Protein AF-A0A9E1W1E7-F1 (afdb_monomer)

pLDDT: mean 87.55, std 10.75, range [30.42, 97.5]

Foldseek 3Di:
DDDLFAEEEEEEEDPPLCQLVVLLVVCLVQVAAEEEPAQQQLEQVCCPVRVHDDPVSCVRHPYPSGNNHHPVDDDDLVNSQVRVLVVSVVCVVVSHHYYYTYHNVSNVVVLAQQDQPQDDFDPVLLVVLVVCCVPPNLQVLLVVCCVLPVPLSVVDDSNPSVSSSVQSRSCVVPVDGPVVSSVDGGDNSDDPVRYHYHYRDPDCQLVDKDKAAEPCVLPDDPAAEAEDEDDDPLADDHCPPPVNPCNVVQHPDSGYIYIYHHHHGPD

Nearest PDB structures (foldseek):
  2zm5-assembly1_A  TM=9.351E-01  e=2.123E-17  Escherichia coli K-12
  3eph-assembly1_A  TM=8.429E-01  e=5.857E-15  Saccharomyces cerevisiae
  3d3q-assembly2_B  TM=5.828E-01  e=1.079E-14  Staphylococcus epidermidis ATCC 12228
  3d3q-assembly1_A  TM=5.865E-01  e=1.464E-14  Staphylococcus epidermidis ATCC 12228
  2qgn-assembly1_A  TM=5.494E-01  e=2.143E-10  Halalkalibacterium halodurans C-125

Secondary structure (DSSP, 8-state):
-------EEEEE-STTSSHHHHHHHHHHHHT-EEEE--TTTTBGGGTTTTTPPPHHHHHHS-EESSS-B-TTS---HHHHHHHHHHHHHHHHHTT--EEEEES-HHHHHHTTT-S--PPPPPHHHHHHHHHHHHHHHHHHHHHHHHHH-HHHHHTS-TT-HHHHHHHHHHHHHHSS-HHHHHHS----SS-GGGEEEEE----GGGG-EEEEPPPGGG-S----EEEEE--STTTS--TTSGGG-THHHHHSTT--EEEEE---S--

Structure (mmCIF, N/CA/C/O backbone):
data_AF-A0A9E1W1E7-F1
#
_entry.id   AF-A0A9E1W1E7-F1
#
loop_
_atom_site.group_PDB
_atom_site.id
_atom_site.type_symbol
_atom_site.label_atom_id
_atom_site.label_alt_id
_atom_site.label_comp_id
_atom_site.label_asym_id
_atom_site.label_entity_id
_atom_site.label_seq_id
_atom_site.pdbx_PDB_ins_code
_atom_site.Cartn_x
_atom_site.Cartn_y
_atom_site.Cartn_z
_atom_site.occupancy
_atom_site.B_iso_or_equiv
_atom_site.auth_seq_id
_atom_site.auth_comp_id
_atom_site.auth_asym_id
_atom_site.auth_atom_id
_atom_site.pdbx_PDB_model_num
ATOM 1 N N . MET A 1 1 ? -14.084 -14.373 34.258 1.00 31.36 1 MET A N 1
ATOM 2 C CA . MET A 1 1 ? -15.171 -14.123 33.284 1.00 31.36 1 MET A CA 1
ATOM 3 C C . MET A 1 1 ? -14.530 -13.793 31.945 1.00 31.36 1 MET A C 1
ATOM 5 O O . MET A 1 1 ? -13.869 -12.770 31.843 1.00 31.36 1 MET A O 1
ATOM 9 N N . ASN A 1 2 ? -14.644 -14.686 30.962 1.00 30.42 2 ASN A N 1
ATOM 10 C CA . ASN A 1 2 ? -14.003 -14.541 29.652 1.00 30.42 2 ASN A CA 1
ATOM 11 C C . ASN A 1 2 ? -14.780 -13.534 28.789 1.00 30.42 2 ASN A C 1
ATOM 13 O O . ASN A 1 2 ? -15.767 -13.900 28.156 1.00 30.42 2 ASN A O 1
ATOM 17 N N . LYS A 1 3 ? -14.349 -12.267 28.768 1.00 33.28 3 LYS A N 1
ATOM 18 C CA . LYS A 1 3 ? -14.789 -11.292 27.759 1.00 33.28 3 LYS A CA 1
ATOM 19 C C . LYS A 1 3 ? -14.059 -11.593 26.447 1.00 33.28 3 LYS A C 1
ATOM 21 O O . LYS A 1 3 ? -12.890 -11.257 26.298 1.00 33.28 3 LYS A O 1
ATOM 26 N N . VAL A 1 4 ? -14.742 -12.220 25.495 1.00 44.50 4 VAL A N 1
ATOM 27 C CA . VAL A 1 4 ? -14.328 -12.215 24.085 1.00 44.50 4 VAL A CA 1
ATOM 28 C C . VAL A 1 4 ? -15.057 -11.045 23.435 1.00 44.50 4 VAL A C 1
ATOM 30 O O . VAL A 1 4 ? -16.222 -11.212 23.087 1.00 44.50 4 VAL A O 1
ATOM 33 N N . ASN A 1 5 ? -14.451 -9.852 23.343 1.00 45.75 5 ASN A N 1
ATOM 34 C CA . ASN A 1 5 ? -15.185 -8.711 22.776 1.00 45.75 5 ASN A CA 1
ATOM 35 C C . ASN A 1 5 ? -14.400 -7.630 22.007 1.00 45.75 5 ASN A C 1
ATOM 37 O O . ASN A 1 5 ? -14.980 -6.603 21.703 1.00 45.75 5 ASN A O 1
ATOM 41 N N . ASN A 1 6 ? -13.168 -7.887 21.550 1.00 54.97 6 ASN A N 1
ATOM 42 C CA . ASN A 1 6 ? -12.534 -7.037 20.528 1.00 54.97 6 ASN A CA 1
ATOM 43 C C . ASN A 1 6 ? -12.561 -7.756 19.179 1.00 54.97 6 ASN A C 1
ATOM 45 O O . ASN A 1 6 ? -11.824 -8.719 18.968 1.00 54.97 6 ASN A O 1
ATOM 49 N N . ARG A 1 7 ? -13.459 -7.330 18.283 1.00 76.81 7 ARG A N 1
ATOM 50 C CA . ARG A 1 7 ? -13.554 -7.861 16.916 1.00 76.81 7 ARG A CA 1
ATOM 51 C C . ARG A 1 7 ? -12.949 -6.861 15.949 1.00 76.81 7 ARG A C 1
ATOM 53 O O . ARG A 1 7 ? -13.574 -5.851 15.632 1.00 76.81 7 ARG A O 1
ATOM 60 N N . THR A 1 8 ? -11.769 -7.184 15.439 1.00 91.31 8 THR A N 1
ATOM 61 C CA . THR A 1 8 ? -11.209 -6.467 14.294 1.00 91.31 8 THR A CA 1
ATOM 62 C C . THR A 1 8 ? -11.750 -7.086 13.012 1.00 91.31 8 THR A C 1
ATOM 64 O O . THR A 1 8 ? -11.676 -8.300 12.812 1.00 91.31 8 THR A O 1
ATOM 67 N N . ILE A 1 9 ? -12.320 -6.264 12.139 1.00 94.81 9 ILE A N 1
ATOM 68 C CA . ILE A 1 9 ? -12.871 -6.684 10.852 1.00 94.81 9 ILE A CA 1
ATOM 69 C C . ILE A 1 9 ? -11.936 -6.178 9.762 1.00 94.81 9 ILE A C 1
ATOM 71 O O . ILE A 1 9 ? -11.761 -4.976 9.601 1.00 94.81 9 ILE A O 1
ATOM 75 N N . LEU A 1 10 ? -11.335 -7.092 9.010 1.00 95.81 10 LEU A N 1
ATOM 76 C CA . LEU A 1 10 ? -10.453 -6.784 7.890 1.00 95.81 10 LEU A CA 1
ATOM 77 C C . LEU A 1 10 ? -11.236 -6.932 6.587 1.00 95.81 10 LEU A C 1
ATOM 79 O O . LEU A 1 10 ? -11.775 -8.007 6.321 1.00 95.81 10 LEU A O 1
ATOM 83 N N . ILE A 1 11 ? -11.290 -5.876 5.779 1.00 96.19 11 ILE A N 1
ATOM 84 C CA . ILE A 1 11 ? -11.984 -5.854 4.488 1.00 96.19 11 ILE A CA 1
ATOM 85 C C . ILE A 1 11 ? -10.973 -5.522 3.393 1.00 96.19 11 ILE A C 1
ATOM 87 O O . ILE A 1 11 ? -10.559 -4.373 3.227 1.00 96.19 11 ILE A O 1
ATOM 91 N N . ALA A 1 12 ? -10.604 -6.538 2.624 1.00 95.12 12 ALA A N 1
ATOM 92 C CA . ALA A 1 12 ? -9.683 -6.421 1.505 1.00 95.12 12 ALA A CA 1
ATOM 93 C C . ALA A 1 12 ? -10.396 -6.670 0.168 1.00 95.12 12 ALA A C 1
ATOM 95 O O . ALA A 1 12 ? -11.471 -7.269 0.103 1.00 95.12 12 ALA A O 1
ATOM 96 N N . GLY A 1 13 ? -9.801 -6.194 -0.919 1.00 89.00 13 GLY A N 1
ATOM 97 C CA . GLY A 1 13 ? -10.293 -6.423 -2.276 1.00 89.00 13 GLY A CA 1
ATOM 98 C C . GLY A 1 13 ? -9.686 -5.436 -3.273 1.00 89.00 13 GLY A C 1
ATOM 99 O O . GLY A 1 13 ? -9.073 -4.446 -2.861 1.00 89.00 13 GLY A O 1
ATOM 100 N N . PRO A 1 14 ? -9.854 -5.672 -4.584 1.00 82.75 14 PRO A N 1
ATOM 101 C CA . PRO A 1 14 ? -9.318 -4.791 -5.613 1.00 82.75 14 PRO A CA 1
ATOM 102 C C . PRO A 1 14 ? -9.977 -3.404 -5.570 1.00 82.75 14 PRO A C 1
ATOM 104 O O . PRO A 1 14 ? -11.089 -3.226 -5.063 1.00 82.75 14 PRO A O 1
ATOM 107 N N . THR A 1 15 ? -9.302 -2.400 -6.132 1.00 79.19 15 THR A N 1
ATOM 108 C CA . THR A 1 15 ? -9.832 -1.034 -6.248 1.00 79.19 15 THR A CA 1
ATOM 109 C C . THR A 1 15 ? -11.212 -1.029 -6.887 1.00 79.19 15 THR A C 1
ATOM 111 O O . THR A 1 15 ? -11.400 -1.603 -7.955 1.00 79.19 15 THR A O 1
ATOM 114 N N . GLY A 1 16 ? -12.155 -0.369 -6.208 1.00 72.38 16 GLY A N 1
ATOM 115 C CA . GLY A 1 16 ? -13.551 -0.197 -6.599 1.00 72.38 16 GLY A CA 1
ATOM 116 C C . GLY A 1 16 ? -14.492 -1.371 -6.296 1.00 72.38 16 GLY A C 1
ATOM 117 O O . GLY A 1 16 ? -15.667 -1.277 -6.627 1.00 72.38 16 GLY A O 1
ATOM 118 N N . SER A 1 17 ? -14.043 -2.451 -5.643 1.00 82.06 17 SER A N 1
ATOM 119 C CA . SER A 1 17 ? -14.859 -3.642 -5.318 1.00 82.06 17 SER A CA 1
ATOM 120 C C . SER A 1 17 ? -16.063 -3.416 -4.383 1.00 82.06 17 SER A C 1
ATOM 122 O O . SER A 1 17 ? -16.689 -4.382 -3.961 1.00 82.06 17 SER A O 1
ATOM 124 N N . GLY A 1 18 ? -16.377 -2.171 -4.014 1.00 85.19 18 GLY A N 1
ATOM 125 C CA . GLY A 1 18 ? -17.408 -1.837 -3.025 1.00 85.19 18 GLY A CA 1
ATOM 126 C C . GLY A 1 18 ? -16.948 -1.954 -1.566 1.00 85.19 18 GLY A C 1
ATOM 127 O O . GLY A 1 18 ? -17.760 -1.814 -0.653 1.00 85.19 18 GLY A O 1
ATOM 128 N N . LYS A 1 19 ? -15.648 -2.179 -1.329 1.00 92.12 19 LYS A N 1
ATOM 129 C CA . LYS A 1 19 ? -15.063 -2.356 0.012 1.00 92.12 19 LYS A CA 1
ATOM 130 C C . LYS A 1 19 ? -15.358 -1.199 0.978 1.00 92.12 19 LYS A C 1
ATOM 132 O O . LYS A 1 19 ? -15.728 -1.464 2.118 1.00 92.12 19 LYS A O 1
ATOM 137 N N . SER A 1 20 ? -15.284 0.053 0.519 1.00 89.94 20 SER A N 1
ATOM 138 C CA . SER A 1 20 ? -15.578 1.234 1.347 1.00 89.94 20 SER A CA 1
ATOM 139 C C . SER A 1 20 ? -17.044 1.266 1.793 1.00 89.94 20 SER A C 1
ATOM 141 O O . SER A 1 20 ? -17.320 1.378 2.983 1.00 89.94 20 SER A O 1
ATOM 143 N N . ASN A 1 21 ? -17.984 1.035 0.868 1.00 90.19 21 ASN A N 1
ATOM 144 C CA . ASN A 1 21 ? -19.418 0.979 1.179 1.00 90.19 21 ASN A CA 1
ATOM 145 C C . ASN A 1 21 ? -19.753 -0.130 2.185 1.00 90.19 21 ASN A C 1
ATOM 147 O O . ASN A 1 21 ? -20.595 0.055 3.065 1.00 90.19 21 ASN A O 1
ATOM 151 N N . LEU A 1 22 ? -19.103 -1.292 2.070 1.00 92.12 22 LEU A N 1
ATOM 152 C CA . LEU A 1 22 ? -19.265 -2.371 3.041 1.00 92.12 22 LEU A CA 1
ATOM 153 C C . LEU A 1 22 ? -18.706 -1.981 4.418 1.00 92.12 22 LEU A C 1
ATOM 155 O O . LEU A 1 22 ? -19.370 -2.222 5.426 1.00 92.12 22 LEU A O 1
ATOM 159 N N . ALA A 1 23 ? -17.523 -1.362 4.459 1.00 94.62 23 ALA A N 1
ATOM 160 C CA . ALA A 1 23 ? -16.888 -0.920 5.696 1.00 94.62 23 ALA A CA 1
ATOM 161 C C . ALA A 1 23 ? -17.755 0.086 6.462 1.00 94.62 23 ALA A C 1
ATOM 163 O O . ALA A 1 23 ? -17.993 -0.117 7.651 1.00 94.62 23 ALA A O 1
ATOM 164 N N . ILE A 1 24 ? -18.298 1.095 5.773 1.00 93.31 24 ILE A N 1
ATOM 165 C CA . ILE A 1 24 ? -19.192 2.108 6.358 1.00 93.31 24 ILE A CA 1
ATOM 166 C C . ILE A 1 24 ? -20.442 1.450 6.947 1.00 93.31 24 ILE A C 1
ATOM 168 O O . ILE A 1 24 ? -20.746 1.642 8.122 1.00 93.31 24 ILE A O 1
ATOM 172 N N . LYS A 1 25 ? -21.125 0.586 6.183 1.00 93.44 25 LYS A N 1
ATOM 173 C CA . LYS A 1 25 ? -22.327 -0.120 6.666 1.00 93.44 25 LYS A CA 1
ATOM 174 C C . LYS A 1 25 ? -22.051 -0.978 7.903 1.00 93.44 25 LYS A C 1
ATOM 176 O O . LYS A 1 25 ? -22.898 -1.056 8.794 1.00 93.44 25 LYS A O 1
ATOM 181 N N . ILE A 1 26 ? -20.899 -1.647 7.956 1.00 93.12 26 ILE A N 1
ATOM 182 C CA . ILE A 1 26 ? -20.494 -2.457 9.113 1.00 93.12 26 ILE A CA 1
ATOM 183 C C . ILE A 1 26 ? -20.184 -1.557 10.310 1.00 93.12 26 ILE A C 1
ATOM 185 O O . ILE A 1 26 ? -20.717 -1.791 11.394 1.00 93.12 26 ILE A O 1
ATOM 189 N N . ALA A 1 27 ? -19.372 -0.517 10.120 1.00 93.69 27 ALA A N 1
ATOM 190 C CA . ALA A 1 27 ? -18.984 0.399 11.184 1.00 93.69 27 ALA A CA 1
ATOM 191 C C . ALA A 1 27 ? -20.202 1.105 11.799 1.00 93.69 27 ALA A C 1
ATOM 193 O O . ALA A 1 27 ? -20.339 1.110 13.019 1.00 93.69 27 ALA A O 1
ATOM 194 N N . GLN A 1 28 ? -21.151 1.577 10.986 1.00 92.19 28 GLN A N 1
ATOM 195 C CA . GLN A 1 28 ? -22.402 2.177 11.466 1.00 92.19 28 GLN A CA 1
ATOM 196 C C . GLN A 1 28 ? -23.244 1.193 12.290 1.00 92.19 28 GLN A C 1
ATOM 198 O O . GLN A 1 28 ? -23.697 1.526 13.385 1.00 92.19 28 GLN A O 1
ATOM 203 N N . LYS A 1 29 ? -23.422 -0.047 11.809 1.00 92.94 29 LYS A N 1
ATOM 204 C CA . LYS A 1 29 ? -24.187 -1.081 12.533 1.00 92.94 29 LYS A CA 1
ATOM 205 C C . LYS A 1 29 ? -23.537 -1.481 13.854 1.00 92.94 29 LYS A C 1
ATOM 207 O O . LYS A 1 29 ? -24.241 -1.774 14.817 1.00 92.94 29 LYS A O 1
ATOM 212 N N . CYS A 1 30 ? -22.211 -1.515 13.891 1.00 90.25 30 CYS A N 1
ATOM 213 C CA . CYS A 1 30 ? -21.444 -1.921 15.062 1.00 90.25 30 CYS A CA 1
ATOM 214 C C . CYS A 1 30 ? -21.052 -0.754 15.975 1.00 90.25 30 CYS A C 1
ATOM 216 O O . CYS A 1 30 ? -20.416 -1.004 16.995 1.00 90.25 30 CYS A O 1
ATOM 218 N N . LYS A 1 31 ? -21.401 0.495 15.623 1.00 89.06 31 LYS A N 1
ATOM 219 C CA . LYS A 1 31 ? -20.888 1.717 16.272 1.00 89.06 31 LYS A CA 1
ATOM 220 C C . LYS A 1 31 ? -19.355 1.709 16.388 1.00 89.06 31 LYS A C 1
ATOM 222 O O . LYS A 1 31 ? -18.792 2.088 17.411 1.00 89.06 31 LYS A O 1
ATOM 227 N N . GLY A 1 32 ? -18.705 1.192 15.350 1.00 92.62 32 GLY A N 1
ATOM 228 C CA . GLY A 1 32 ? -17.262 1.046 15.256 1.00 92.62 32 GLY A CA 1
ATOM 229 C C . GLY A 1 32 ? -16.594 2.210 14.535 1.00 92.62 32 GLY A C 1
ATOM 230 O O . GLY A 1 32 ? -17.232 3.196 14.166 1.00 92.62 32 GLY A O 1
ATOM 231 N N . ILE A 1 33 ? -15.297 2.053 14.301 1.00 95.44 33 ILE A N 1
ATOM 232 C CA . ILE A 1 33 ? -14.460 3.015 13.579 1.00 95.44 33 ILE A CA 1
ATOM 233 C C . ILE A 1 33 ? -13.797 2.355 12.372 1.00 95.44 33 ILE A C 1
ATOM 235 O O . ILE A 1 33 ? -13.681 1.128 12.310 1.00 95.44 33 ILE A O 1
ATOM 239 N N . ILE A 1 34 ? -13.349 3.173 11.421 1.00 97.31 34 ILE A N 1
ATOM 240 C CA . ILE A 1 34 ? -12.699 2.724 10.191 1.00 97.31 34 ILE A CA 1
ATOM 241 C C . ILE A 1 34 ? -11.234 3.163 10.172 1.00 97.31 34 ILE A C 1
ATOM 243 O O . ILE A 1 34 ? -10.930 4.336 10.366 1.00 97.31 34 ILE A O 1
ATOM 247 N N . ILE A 1 35 ? -10.325 2.236 9.875 1.00 97.50 35 ILE A N 1
ATOM 248 C CA . ILE A 1 35 ? -8.907 2.495 9.608 1.00 97.50 35 ILE A CA 1
ATOM 249 C C . ILE A 1 35 ? -8.635 2.227 8.125 1.00 97.50 35 ILE A C 1
ATOM 251 O O . ILE A 1 35 ? -8.902 1.132 7.620 1.00 97.50 35 ILE A O 1
ATOM 255 N N . ASN A 1 36 ? -8.084 3.218 7.428 1.00 97.19 36 ASN A N 1
ATOM 256 C CA . ASN A 1 36 ? -7.617 3.072 6.053 1.00 97.19 36 ASN A CA 1
ATOM 257 C C . ASN A 1 36 ? -6.424 2.104 5.959 1.00 97.19 36 ASN A C 1
ATOM 259 O O . ASN A 1 36 ? -5.438 2.267 6.678 1.00 97.19 36 ASN A O 1
ATOM 263 N N . ALA A 1 37 ? -6.468 1.170 5.010 1.00 96.75 37 ALA A N 1
ATOM 264 C CA . ALA A 1 37 ? -5.364 0.297 4.611 1.00 96.75 37 ALA A CA 1
ATOM 265 C C . ALA A 1 37 ? -5.034 0.400 3.101 1.00 96.75 37 ALA A C 1
ATOM 267 O O . ALA A 1 37 ? -4.687 -0.588 2.447 1.00 96.75 37 ALA A O 1
ATOM 268 N N . ASP A 1 38 ? -5.172 1.590 2.519 1.00 95.00 38 ASP A N 1
ATOM 269 C CA . ASP A 1 38 ? -4.771 1.937 1.154 1.00 95.00 38 ASP A CA 1
ATOM 270 C C . ASP A 1 38 ? -3.609 2.946 1.181 1.00 95.00 38 ASP A C 1
ATOM 272 O O . ASP A 1 38 ? -3.683 3.991 1.833 1.00 95.00 38 ASP A O 1
ATOM 276 N N . SER A 1 39 ? -2.514 2.620 0.487 1.00 93.81 39 SER A N 1
ATOM 277 C CA . SER A 1 39 ? -1.242 3.352 0.554 1.00 93.81 39 SER A CA 1
ATOM 278 C C . SER A 1 39 ? -1.254 4.681 -0.197 1.00 93.81 39 SER A C 1
ATOM 280 O O . SER A 1 39 ? -0.332 5.474 -0.028 1.00 93.81 39 SER A O 1
ATOM 282 N N . MET A 1 40 ? -2.278 4.945 -1.012 1.00 93.25 40 MET A N 1
ATOM 283 C CA . MET A 1 40 ? -2.452 6.226 -1.698 1.00 93.25 40 MET A CA 1
ATOM 284 C C . MET A 1 40 ? -3.444 7.121 -0.945 1.00 93.25 40 MET A C 1
ATOM 286 O O . MET A 1 40 ? -3.257 8.338 -0.861 1.00 93.25 40 MET A O 1
ATOM 290 N N . GLN A 1 41 ? -4.459 6.527 -0.309 1.00 94.06 41 GLN A N 1
ATOM 291 C CA . GLN A 1 41 ? -5.464 7.258 0.472 1.00 94.06 41 GLN A CA 1
ATOM 292 C C . GLN A 1 41 ? -4.917 7.896 1.764 1.00 94.06 41 GLN A C 1
ATOM 294 O O . GLN A 1 41 ? -5.612 8.705 2.370 1.00 94.06 41 GLN A O 1
ATOM 299 N N . ILE A 1 42 ? -3.664 7.663 2.149 1.00 95.50 42 ILE A N 1
ATOM 300 C CA . ILE A 1 42 ? -3.002 8.349 3.278 1.00 95.50 42 ILE A CA 1
ATOM 301 C C . ILE A 1 42 ? -2.585 9.806 2.977 1.00 95.50 42 ILE A C 1
ATOM 303 O O . ILE A 1 42 ? -2.382 10.591 3.898 1.00 95.50 42 ILE A O 1
ATOM 307 N N . TYR A 1 43 ? -2.434 10.198 1.704 1.00 95.75 43 TYR A N 1
ATOM 308 C CA . TYR A 1 43 ? -1.766 11.454 1.318 1.00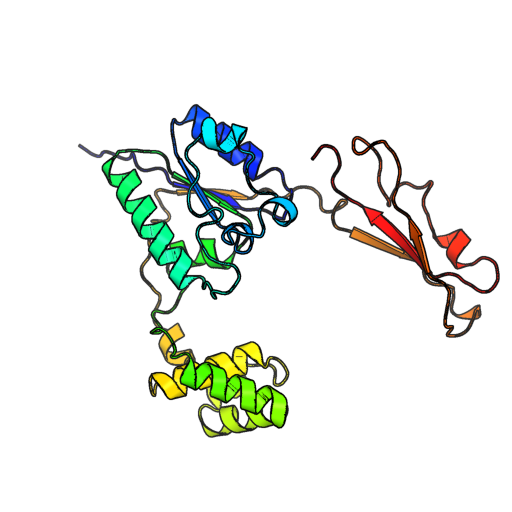 95.75 43 TYR A CA 1
ATOM 309 C C . TYR A 1 43 ? -2.671 12.687 1.210 1.00 95.75 43 TYR A C 1
ATOM 311 O O . TYR A 1 43 ? -3.443 12.793 0.259 1.00 95.75 43 TYR A O 1
ATOM 319 N N . LYS A 1 44 ? -2.546 13.671 2.103 1.00 93.56 44 LYS A N 1
ATOM 320 C CA . LYS A 1 44 ? -3.365 14.902 2.199 1.00 93.56 44 LYS A CA 1
ATOM 321 C C . LYS A 1 44 ? -3.898 15.424 0.862 1.00 93.56 44 LYS A C 1
ATOM 323 O O . LYS A 1 44 ? -5.108 15.493 0.681 1.00 93.56 44 LYS A O 1
ATOM 328 N N . GLN A 1 45 ? -3.010 15.687 -0.091 1.00 93.19 45 GLN A N 1
ATOM 329 C CA . GLN A 1 45 ? -3.310 16.345 -1.364 1.00 93.19 45 GLN A CA 1
ATOM 330 C C . GLN A 1 45 ? -4.054 15.471 -2.399 1.00 93.19 45 GLN A C 1
ATOM 332 O O . GLN A 1 45 ? -4.512 15.995 -3.409 1.00 93.19 45 GLN A O 1
ATOM 337 N N . LEU A 1 46 ? -4.189 14.157 -2.184 1.00 88.56 46 LEU A N 1
ATOM 338 C CA . LEU A 1 46 ? -4.691 13.204 -3.189 1.00 88.56 46 LEU A CA 1
ATOM 339 C C . LEU A 1 46 ? -6.141 12.734 -2.953 1.00 88.56 46 LEU A C 1
ATOM 341 O O . LEU A 1 46 ? -6.485 11.612 -3.315 1.00 88.56 46 LEU A O 1
ATOM 345 N N . SER A 1 47 ? -7.004 13.547 -2.339 1.00 85.75 47 SER A N 1
ATOM 346 C CA . SER A 1 47 ? -8.357 13.120 -1.927 1.00 85.75 47 SER A CA 1
ATOM 347 C C . SER A 1 47 ? -9.244 12.617 -3.077 1.00 85.75 47 SER A C 1
ATOM 349 O O . SER A 1 47 ? -9.857 11.561 -2.946 1.00 85.75 47 SER A O 1
ATOM 351 N N . ILE A 1 48 ? -9.267 13.326 -4.211 1.00 80.12 48 ILE A N 1
ATOM 352 C CA . ILE A 1 48 ? -10.149 13.018 -5.352 1.00 80.12 48 ILE A CA 1
ATOM 353 C C . ILE A 1 48 ? -9.686 11.751 -6.083 1.00 80.12 48 ILE A C 1
ATOM 355 O O . ILE A 1 48 ? -10.426 10.779 -6.198 1.00 80.12 48 ILE A O 1
ATOM 359 N N . VAL A 1 49 ? -8.432 11.730 -6.544 1.00 82.00 49 VAL A N 1
ATOM 360 C CA . VAL A 1 49 ? -7.896 10.648 -7.394 1.00 82.00 49 VAL A CA 1
ATOM 361 C C . VAL A 1 49 ? -7.736 9.312 -6.667 1.00 82.00 49 VAL A C 1
ATOM 363 O O . VAL A 1 49 ? -7.566 8.281 -7.310 1.00 82.00 49 VAL A O 1
ATOM 366 N N . THR A 1 50 ? -7.791 9.315 -5.333 1.00 82.56 50 THR A N 1
ATOM 367 C CA . THR A 1 50 ? -7.701 8.095 -4.518 1.00 82.56 50 THR A CA 1
ATOM 368 C C . THR A 1 50 ? -9.057 7.603 -4.026 1.00 82.56 50 THR A C 1
ATOM 370 O O . THR A 1 50 ? -9.096 6.622 -3.288 1.00 82.56 50 THR A O 1
ATOM 373 N N . ALA A 1 51 ? -10.161 8.239 -4.442 1.00 83.06 51 ALA A N 1
ATOM 374 C CA . ALA A 1 51 ? -11.519 7.888 -4.024 1.00 83.06 51 ALA A CA 1
ATOM 375 C C . ALA A 1 51 ? -11.644 7.775 -2.492 1.00 83.06 51 ALA A C 1
ATOM 377 O O . ALA A 1 51 ? -12.077 6.746 -1.961 1.00 83.06 51 ALA A O 1
ATOM 378 N N . ARG A 1 52 ? -11.181 8.811 -1.773 1.00 88.62 52 ARG A N 1
ATOM 379 C CA . ARG A 1 52 ? -11.380 8.900 -0.320 1.00 88.62 52 ARG A CA 1
ATOM 380 C C . ARG A 1 52 ? -12.870 8.949 0.035 1.00 88.62 52 ARG A C 1
ATOM 382 O O . ARG A 1 52 ? -13.657 9.400 -0.797 1.00 88.62 52 ARG A O 1
ATOM 389 N N . PRO A 1 53 ? -13.236 8.536 1.263 1.00 85.50 53 PRO A N 1
ATOM 390 C CA . PRO A 1 53 ? -14.560 8.797 1.814 1.00 85.50 53 PRO A CA 1
ATOM 391 C C . PRO A 1 53 ? -14.958 10.264 1.631 1.00 85.50 53 PRO A C 1
ATOM 393 O O . PRO A 1 53 ? -14.116 11.165 1.705 1.00 85.50 53 PRO A O 1
ATOM 396 N N . SER A 1 54 ? -16.237 10.496 1.353 1.00 85.69 54 SER A N 1
ATOM 397 C CA . SER A 1 54 ? -16.780 11.848 1.264 1.00 85.69 54 SER A CA 1
ATOM 398 C C . SER A 1 54 ? -16.859 12.496 2.653 1.00 85.69 54 SER A C 1
ATOM 400 O O . SER A 1 54 ? -16.800 11.818 3.677 1.00 85.69 54 SER A O 1
ATOM 402 N N . ILE A 1 55 ? -17.056 13.816 2.702 1.00 85.00 55 ILE A N 1
ATOM 403 C CA . ILE A 1 55 ? -17.286 14.535 3.969 1.00 85.00 55 ILE A CA 1
ATOM 404 C C . ILE A 1 55 ? -18.508 13.964 4.709 1.00 85.00 55 ILE A C 1
ATOM 406 O O . ILE A 1 55 ? -18.516 13.898 5.935 1.00 85.00 55 ILE A O 1
ATOM 410 N N . GLU A 1 56 ? -19.531 13.524 3.972 1.00 85.56 56 GLU A N 1
ATOM 411 C CA . GLU A 1 56 ? -20.719 12.889 4.543 1.00 85.56 56 GLU A CA 1
ATOM 412 C C . GLU A 1 56 ? -20.390 11.526 5.172 1.00 85.56 56 GLU A C 1
ATOM 414 O O . GLU A 1 56 ? -20.848 11.226 6.276 1.00 85.56 56 GLU A O 1
ATOM 419 N N . ASP A 1 57 ? -19.544 10.721 4.526 1.00 86.06 57 ASP A N 1
ATOM 420 C CA . ASP A 1 57 ? -19.085 9.444 5.084 1.00 86.06 57 ASP A CA 1
ATOM 421 C C . ASP A 1 57 ? -18.259 9.650 6.365 1.00 86.06 57 ASP A C 1
ATOM 423 O O . ASP A 1 57 ? -18.457 8.937 7.354 1.00 86.06 57 ASP A O 1
ATOM 427 N N . GLU A 1 58 ? -17.360 10.641 6.369 1.00 86.00 58 GLU A N 1
ATOM 428 C CA . GLU A 1 58 ? -16.528 10.987 7.531 1.00 86.00 58 GLU A CA 1
ATOM 429 C C . GLU A 1 58 ? -17.350 11.565 8.692 1.00 86.00 58 GLU A C 1
ATOM 431 O O . GLU A 1 58 ? -17.055 11.285 9.854 1.00 86.00 58 GLU A O 1
ATOM 436 N N . ALA A 1 59 ? -18.410 12.325 8.401 1.00 84.25 59 ALA A N 1
ATOM 437 C CA . ALA A 1 59 ? -19.308 12.865 9.420 1.00 84.25 59 ALA A CA 1
ATOM 438 C C . ALA A 1 59 ? -20.129 11.768 10.117 1.00 84.25 59 ALA A C 1
ATOM 440 O O . ALA A 1 59 ? -20.410 11.860 11.313 1.00 84.25 59 ALA A O 1
ATOM 441 N N . ASN A 1 60 ? -20.506 10.720 9.380 1.00 85.75 60 ASN A N 1
ATOM 442 C CA . ASN A 1 60 ? -21.360 9.646 9.885 1.00 85.75 60 ASN A CA 1
ATOM 443 C C . ASN A 1 60 ? -20.586 8.504 10.556 1.00 85.75 60 ASN A C 1
ATOM 445 O O . ASN A 1 60 ? -21.177 7.671 11.249 1.00 85.75 60 ASN A O 1
ATOM 449 N N . THR A 1 61 ? -19.282 8.379 10.315 1.00 89.50 61 THR A N 1
ATOM 450 C CA . THR A 1 61 ? -18.461 7.293 10.864 1.00 89.50 61 THR A CA 1
ATOM 451 C C . THR A 1 61 ? -17.024 7.770 11.058 1.00 89.50 61 THR A C 1
ATOM 453 O O . THR A 1 61 ? -16.441 8.292 10.112 1.00 89.50 61 THR A O 1
ATOM 456 N N . PRO A 1 62 ? -16.401 7.564 12.233 1.00 94.31 62 PRO A N 1
ATOM 457 C CA . PRO A 1 62 ? -15.010 7.956 12.435 1.00 94.31 62 PRO A CA 1
ATOM 458 C C . PRO A 1 62 ? -14.064 7.195 11.497 1.00 94.31 62 PRO A C 1
ATOM 460 O O . PRO A 1 62 ? -13.973 5.965 11.558 1.00 94.31 62 PRO A O 1
ATOM 463 N N . HIS A 1 63 ? -13.346 7.935 10.653 1.00 96.00 63 HIS A N 1
ATOM 464 C CA . HIS A 1 63 ? -12.353 7.418 9.714 1.00 96.00 63 HIS A CA 1
ATOM 465 C C . HIS A 1 63 ? -10.948 7.880 10.121 1.00 96.00 63 HIS A C 1
ATOM 467 O O . HIS A 1 63 ? -10.712 9.057 10.381 1.00 96.00 63 HIS A O 1
ATOM 473 N N . PHE A 1 64 ? -9.997 6.950 10.144 1.00 96.81 64 PHE A N 1
ATOM 474 C CA . PHE A 1 64 ? -8.606 7.197 10.509 1.00 96.81 64 PHE A CA 1
ATOM 475 C C . PHE A 1 64 ? -7.648 6.811 9.381 1.00 96.81 64 PHE A C 1
ATOM 477 O O . PHE A 1 64 ? -7.930 5.926 8.572 1.00 96.81 64 PHE A O 1
ATOM 484 N N . LEU A 1 65 ? -6.474 7.450 9.375 1.00 96.50 65 LEU A N 1
ATOM 485 C CA . LEU A 1 65 ? -5.392 7.247 8.396 1.00 96.50 65 LEU A CA 1
ATOM 486 C C . LEU A 1 65 ? -5.773 7.594 6.944 1.00 96.50 65 LEU A C 1
ATOM 488 O O . LEU A 1 65 ? -5.174 7.094 5.990 1.00 96.50 65 LEU A O 1
ATOM 492 N N . TYR A 1 66 ? -6.749 8.484 6.776 1.00 95.56 66 TYR A N 1
ATOM 493 C CA . TYR A 1 66 ? -7.022 9.162 5.514 1.00 95.56 66 TYR A CA 1
ATOM 494 C C . TYR A 1 66 ? -6.367 10.537 5.533 1.00 95.56 66 TYR A C 1
ATOM 496 O O . TYR A 1 66 ? -6.521 11.284 6.496 1.00 95.56 66 TYR A O 1
ATOM 504 N N . GLY A 1 67 ? -5.622 10.874 4.479 1.00 94.69 67 GLY A N 1
ATOM 505 C CA . GLY A 1 67 ? -5.057 12.217 4.323 1.00 94.69 67 GLY A CA 1
ATOM 506 C C . GLY A 1 67 ? -4.218 12.696 5.514 1.00 94.69 67 GLY A C 1
ATOM 507 O O . GLY A 1 67 ? -4.187 13.887 5.800 1.00 94.69 67 GLY A O 1
ATOM 508 N N . ASN A 1 68 ? -3.557 11.801 6.244 1.00 94.12 68 ASN A N 1
ATOM 509 C CA . ASN A 1 68 ? -2.759 12.137 7.421 1.00 94.12 68 ASN A CA 1
ATOM 510 C C . ASN A 1 68 ? -1.292 12.454 7.077 1.00 94.12 68 ASN A C 1
ATOM 512 O O . ASN A 1 68 ? -0.594 13.080 7.877 1.00 94.12 68 ASN A O 1
ATOM 516 N N . VAL A 1 69 ? -0.829 12.097 5.877 1.00 95.56 69 VAL A N 1
ATOM 517 C CA . VAL A 1 69 ? 0.568 12.242 5.436 1.00 95.56 69 VAL A CA 1
ATOM 518 C C . VAL A 1 69 ? 0.682 13.305 4.345 1.00 95.56 69 VAL A C 1
ATOM 520 O O . VAL A 1 69 ? -0.166 13.383 3.464 1.00 95.56 69 VAL A O 1
ATOM 523 N N . ASP A 1 70 ? 1.718 14.144 4.378 1.00 95.25 70 ASP A N 1
ATOM 524 C CA . ASP A 1 70 ? 1.990 15.066 3.265 1.00 95.25 70 ASP A CA 1
ATOM 525 C C . ASP A 1 70 ? 2.520 14.303 2.041 1.00 95.25 70 ASP A C 1
ATOM 527 O O . ASP A 1 70 ? 3.340 13.400 2.197 1.00 95.25 70 ASP A O 1
ATOM 531 N N . ALA A 1 71 ? 2.087 14.661 0.830 1.00 91.06 71 ALA A N 1
ATOM 532 C CA . ALA A 1 71 ? 2.535 14.028 -0.412 1.00 91.06 71 ALA A CA 1
ATOM 533 C C . ALA A 1 71 ? 4.059 14.087 -0.633 1.00 91.06 71 ALA A C 1
ATOM 535 O O . ALA A 1 71 ? 4.600 13.247 -1.350 1.00 91.06 71 ALA A O 1
ATOM 536 N N . ASN A 1 72 ? 4.773 15.036 -0.014 1.00 90.31 72 ASN A N 1
ATOM 537 C CA . ASN A 1 72 ? 6.236 15.099 -0.080 1.00 90.31 72 ASN A CA 1
ATOM 538 C C . ASN A 1 72 ? 6.948 14.121 0.875 1.00 90.31 72 ASN A C 1
ATOM 540 O O . ASN A 1 72 ? 8.167 13.949 0.774 1.00 90.31 72 ASN A O 1
ATOM 544 N N . LYS A 1 73 ? 6.216 13.468 1.787 1.00 90.56 73 LYS A N 1
ATOM 545 C CA . LYS A 1 73 ? 6.768 12.500 2.736 1.00 90.56 73 LYS A CA 1
ATOM 546 C C . LYS A 1 73 ? 6.596 11.081 2.219 1.00 90.56 73 LYS A C 1
ATOM 548 O O . LYS A 1 73 ? 5.543 10.672 1.738 1.00 90.56 73 LYS A O 1
ATOM 553 N N . ARG A 1 74 ? 7.642 10.277 2.370 1.00 87.12 74 ARG A N 1
ATOM 554 C CA . ARG A 1 74 ? 7.518 8.827 2.199 1.00 87.12 74 ARG A CA 1
ATOM 555 C C . ARG A 1 74 ? 6.733 8.246 3.369 1.00 87.12 74 ARG A C 1
ATOM 557 O O . ARG A 1 74 ? 6.816 8.759 4.481 1.00 87.12 74 ARG A O 1
ATOM 564 N N . TYR A 1 75 ? 6.003 7.173 3.097 1.00 91.69 75 TYR A N 1
ATOM 565 C CA . TYR A 1 75 ? 5.270 6.437 4.114 1.00 91.69 75 TYR A CA 1
ATOM 566 C C . TYR A 1 75 ? 5.340 4.946 3.804 1.00 91.69 75 TYR A C 1
ATOM 568 O O . TYR A 1 75 ? 4.979 4.500 2.712 1.00 91.69 75 TYR A O 1
ATOM 576 N N . SER A 1 76 ? 5.893 4.183 4.735 1.00 91.31 76 SER A N 1
ATOM 577 C CA . SER A 1 76 ? 6.134 2.751 4.599 1.00 91.31 76 SER A CA 1
ATOM 578 C C . SER A 1 76 ? 5.024 1.925 5.251 1.00 91.31 76 SER A C 1
ATOM 580 O O . SER A 1 76 ? 4.157 2.438 5.954 1.00 91.31 76 SER A O 1
ATOM 582 N N . ALA A 1 77 ? 5.059 0.608 5.033 1.00 92.00 77 ALA A N 1
ATOM 583 C CA . ALA A 1 77 ? 4.199 -0.317 5.769 1.00 92.00 77 ALA A CA 1
ATOM 584 C C . ALA A 1 77 ? 4.511 -0.354 7.272 1.00 92.00 77 ALA A C 1
ATOM 586 O O . ALA A 1 77 ? 3.607 -0.635 8.051 1.00 92.00 77 ALA A O 1
ATOM 587 N N . GLY A 1 78 ? 5.751 -0.041 7.671 1.00 90.94 78 GLY A N 1
ATOM 588 C CA . GLY A 1 78 ? 6.119 0.122 9.078 1.00 90.94 78 GLY A CA 1
ATOM 589 C C . GLY A 1 78 ? 5.479 1.370 9.683 1.00 90.94 78 GLY A C 1
ATOM 590 O O . GLY A 1 78 ? 4.819 1.270 10.708 1.00 90.94 78 GLY A O 1
ATOM 591 N N . ASP A 1 79 ? 5.574 2.516 8.999 1.00 92.50 79 ASP A N 1
ATOM 592 C CA . ASP A 1 79 ? 4.967 3.776 9.468 1.00 92.50 79 ASP A CA 1
ATOM 593 C C . ASP A 1 79 ? 3.442 3.652 9.617 1.00 92.50 79 ASP A C 1
ATOM 595 O O . ASP A 1 79 ? 2.853 4.113 10.601 1.00 92.50 79 ASP A O 1
ATOM 599 N N . TRP A 1 80 ? 2.805 2.990 8.644 1.00 96.25 80 TRP A N 1
ATOM 600 C CA . TRP A 1 80 ? 1.383 2.675 8.705 1.00 96.25 80 TRP A CA 1
ATOM 601 C C . TRP A 1 80 ? 1.059 1.736 9.868 1.00 96.25 80 TRP A C 1
ATOM 603 O O . TRP A 1 80 ? 0.098 1.990 10.588 1.00 96.25 80 TRP A O 1
ATOM 613 N N . LEU A 1 81 ? 1.857 0.680 10.073 1.00 94.31 81 LEU A N 1
ATOM 614 C CA . LEU A 1 81 ? 1.635 -0.295 11.141 1.00 94.31 81 LEU A CA 1
ATOM 615 C C . LEU A 1 81 ? 1.694 0.368 12.519 1.00 94.31 81 LEU A C 1
ATOM 617 O O . LEU A 1 81 ? 0.807 0.121 13.326 1.00 94.31 81 LEU A O 1
ATOM 621 N N . GLU A 1 82 ? 2.683 1.225 12.776 1.00 92.75 82 GLU A N 1
ATOM 622 C CA . GLU A 1 82 ? 2.780 1.977 14.036 1.00 92.75 82 GLU A CA 1
ATOM 623 C C . GLU A 1 82 ? 1.561 2.885 14.240 1.00 92.75 82 GLU A C 1
ATOM 625 O O . GLU A 1 82 ? 0.908 2.835 15.280 1.00 92.75 82 GLU A O 1
ATOM 630 N N . SER A 1 83 ? 1.157 3.621 13.201 1.00 95.56 83 SER A N 1
ATOM 631 C CA . SER A 1 83 ? -0.023 4.493 13.283 1.00 95.56 83 SER A CA 1
ATOM 632 C C . SER A 1 83 ? -1.322 3.700 13.499 1.00 95.56 83 SER A C 1
ATOM 634 O O . SER A 1 83 ? -2.208 4.127 14.238 1.00 95.56 83 SER A O 1
ATOM 636 N N . ALA A 1 84 ? -1.452 2.532 12.865 1.00 95.62 84 ALA A N 1
ATOM 637 C CA . ALA A 1 84 ? -2.599 1.646 13.023 1.00 95.62 84 ALA A CA 1
ATOM 638 C C . ALA A 1 84 ? -2.617 0.975 14.406 1.00 95.62 84 ALA A C 1
ATOM 640 O O . ALA A 1 84 ? -3.690 0.863 14.996 1.00 95.62 84 ALA A O 1
ATOM 641 N N . LYS A 1 85 ? -1.457 0.569 14.945 1.00 93.50 85 LYS A N 1
ATOM 642 C CA . LYS A 1 85 ? -1.311 -0.012 16.293 1.00 93.50 85 LYS A CA 1
ATOM 643 C C . LYS A 1 85 ? -1.853 0.919 17.371 1.00 93.50 85 LYS A C 1
ATOM 645 O O . LYS A 1 85 ? -2.582 0.451 18.248 1.00 93.50 85 LYS A O 1
ATOM 650 N N . ASP A 1 86 ? -1.547 2.211 17.289 1.00 93.19 86 ASP A N 1
ATOM 651 C CA . ASP A 1 86 ? -2.027 3.204 18.255 1.00 93.19 86 ASP A CA 1
ATOM 652 C C . ASP A 1 86 ? -3.559 3.280 18.270 1.00 93.19 86 ASP A C 1
ATOM 654 O O . ASP A 1 86 ? -4.185 3.241 19.333 1.00 93.19 86 ASP A O 1
ATOM 658 N N . ILE A 1 87 ? -4.177 3.311 17.085 1.00 94.50 87 ILE A N 1
ATOM 659 C CA . ILE A 1 87 ? -5.637 3.370 16.941 1.00 94.50 87 ILE A CA 1
ATOM 660 C C . ILE A 1 87 ? -6.276 2.055 17.394 1.00 94.50 87 ILE A C 1
ATOM 662 O O . ILE A 1 87 ? -7.258 2.083 18.133 1.00 94.50 87 ILE A O 1
ATOM 666 N N . ILE A 1 88 ? -5.715 0.907 17.003 1.00 92.69 88 ILE A N 1
ATOM 667 C CA . ILE A 1 88 ? -6.201 -0.412 17.428 1.00 92.69 88 ILE A CA 1
ATOM 668 C C . ILE A 1 88 ? -6.168 -0.495 18.957 1.00 92.69 88 ILE A C 1
ATOM 670 O O . ILE A 1 88 ? -7.204 -0.714 19.577 1.00 92.69 88 ILE A O 1
ATOM 674 N N . THR A 1 89 ? -5.032 -0.188 19.584 1.00 90.81 89 THR A N 1
ATOM 675 C CA . THR A 1 89 ? -4.884 -0.199 21.050 1.00 90.81 89 THR A CA 1
ATOM 676 C C . THR A 1 89 ? -5.879 0.744 21.734 1.00 90.81 89 THR A C 1
ATOM 678 O O . THR A 1 89 ? -6.440 0.420 22.782 1.00 90.81 89 THR A O 1
ATOM 681 N N . PHE A 1 90 ? -6.118 1.924 21.157 1.00 90.44 90 PHE A N 1
ATOM 682 C CA . PHE A 1 90 ? -7.123 2.865 21.649 1.00 90.44 90 PHE A CA 1
ATOM 683 C C . PHE A 1 90 ? -8.541 2.279 21.585 1.00 90.44 90 PHE A C 1
ATOM 685 O O . PHE A 1 90 ? -9.264 2.312 22.580 1.00 90.44 90 PHE A O 1
ATOM 692 N N . THR A 1 91 ? -8.925 1.692 20.452 1.00 90.62 91 THR A N 1
ATOM 693 C CA . THR A 1 91 ? -10.253 1.082 20.271 1.00 90.62 91 THR A CA 1
ATOM 694 C C . THR A 1 91 ? -10.471 -0.133 21.161 1.00 90.62 91 THR A C 1
ATOM 696 O O . THR A 1 91 ? -11.557 -0.296 21.712 1.00 90.62 91 THR A O 1
ATOM 699 N N . GLU A 1 92 ? -9.425 -0.929 21.380 1.00 88.06 92 GLU A N 1
ATOM 700 C CA . GLU A 1 92 ? -9.462 -2.094 22.255 1.00 88.06 92 GLU A CA 1
ATOM 701 C C . GLU A 1 92 ? -9.717 -1.710 23.714 1.00 88.06 92 GLU A C 1
ATOM 703 O O . GLU A 1 92 ? -10.463 -2.397 24.410 1.00 88.06 92 GLU A O 1
ATOM 708 N N . LYS A 1 93 ? -9.132 -0.597 24.180 1.00 89.25 93 LYS A N 1
ATOM 709 C CA . LYS A 1 93 ? -9.380 -0.056 25.527 1.00 89.25 93 LYS A CA 1
ATOM 710 C C . LYS A 1 93 ? -10.814 0.442 25.706 1.00 89.25 93 LYS A C 1
ATOM 712 O O . LYS A 1 93 ? -11.304 0.46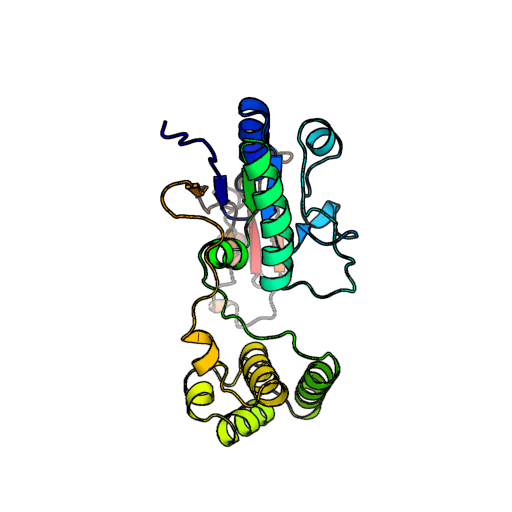5 26.833 1.00 89.25 93 LYS A O 1
ATOM 717 N N . LEU A 1 94 ? -11.464 0.849 24.618 1.00 89.31 94 LEU A N 1
ATOM 718 C CA . LEU A 1 94 ? -12.825 1.382 24.612 1.00 89.31 94 LEU A CA 1
ATOM 719 C C . LEU A 1 94 ? -13.897 0.346 24.234 1.00 89.31 94 LEU A C 1
ATOM 721 O O . LEU A 1 94 ? -15.067 0.713 24.168 1.00 89.31 94 LEU A O 1
ATOM 725 N N . ASP A 1 95 ? -13.526 -0.923 24.017 1.00 87.62 95 ASP A N 1
ATOM 726 C CA . ASP A 1 95 ? -14.440 -2.001 23.589 1.00 87.62 95 ASP A CA 1
ATOM 727 C C . ASP A 1 95 ? -15.177 -1.650 22.273 1.00 87.62 95 ASP A C 1
ATOM 729 O O . ASP A 1 95 ? -16.364 -1.934 22.099 1.00 87.62 95 ASP A O 1
ATOM 733 N N . LEU A 1 96 ? -14.478 -0.972 21.348 1.00 89.50 96 LEU A N 1
ATOM 734 C CA . LEU A 1 96 ? -15.007 -0.556 20.045 1.00 89.50 96 LEU A CA 1
ATOM 735 C C . LEU A 1 96 ? -14.636 -1.552 18.940 1.00 89.50 96 LEU A C 1
ATOM 737 O O . LEU A 1 96 ? -13.530 -2.088 18.894 1.00 89.50 96 LEU A O 1
ATOM 741 N N . VAL A 1 97 ? -15.552 -1.748 17.988 1.00 92.31 97 VAL A N 1
ATOM 742 C CA . VAL A 1 97 ? -15.275 -2.525 16.770 1.00 92.31 97 VAL A CA 1
ATOM 743 C C . VAL A 1 97 ? -14.377 -1.720 15.832 1.00 92.31 97 VAL A C 1
ATOM 745 O O . VAL A 1 97 ? -14.700 -0.586 15.476 1.00 92.31 97 VAL A O 1
ATOM 748 N N . THR A 1 98 ? -13.299 -2.348 15.365 1.00 94.94 98 THR A N 1
ATOM 749 C CA . THR A 1 98 ? -12.334 -1.732 14.446 1.00 94.94 98 THR A CA 1
ATOM 750 C C . THR A 1 98 ? -12.429 -2.369 13.074 1.00 94.94 98 THR A C 1
ATOM 752 O O . THR A 1 98 ? -12.174 -3.562 12.910 1.00 94.94 98 THR A O 1
ATOM 755 N N . VAL A 1 99 ? -12.802 -1.576 12.072 1.00 96.50 99 VAL A N 1
ATOM 756 C CA . VAL A 1 99 ? -12.895 -2.000 10.673 1.00 96.50 99 VAL A CA 1
ATOM 757 C C . VAL A 1 99 ? -11.675 -1.480 9.920 1.00 96.50 99 VAL A C 1
ATOM 759 O O . VAL A 1 99 ? -11.529 -0.281 9.726 1.00 96.50 99 VAL A O 1
ATOM 762 N N . ILE A 1 100 ? -10.797 -2.367 9.467 1.00 97.06 100 ILE A N 1
ATOM 763 C CA . ILE A 1 100 ? -9.634 -2.012 8.649 1.00 97.06 100 ILE A CA 1
ATOM 764 C C . ILE A 1 100 ? -9.964 -2.340 7.195 1.00 97.06 100 ILE A C 1
ATOM 766 O O . ILE A 1 100 ? -10.218 -3.500 6.865 1.00 97.06 100 ILE A O 1
ATOM 770 N N . VAL A 1 101 ? -9.975 -1.334 6.323 1.00 97.06 101 VAL A N 1
ATOM 771 C CA . VAL A 1 101 ? -10.421 -1.469 4.928 1.00 97.06 101 VAL A CA 1
ATOM 772 C C . VAL A 1 101 ? -9.393 -0.910 3.959 1.00 97.06 101 VAL A C 1
ATOM 774 O O . VAL A 1 101 ? -8.896 0.194 4.145 1.00 97.06 101 VAL A O 1
ATOM 777 N N . GLY A 1 102 ? -9.081 -1.647 2.892 1.00 94.81 102 GLY A N 1
ATOM 778 C CA . GLY A 1 102 ? -8.103 -1.178 1.913 1.00 94.81 102 GLY A CA 1
ATOM 779 C C . GLY A 1 102 ? -7.710 -2.208 0.864 1.00 94.81 102 GLY A C 1
ATOM 780 O O . GLY A 1 102 ? -8.264 -3.305 0.805 1.00 94.81 102 GLY A O 1
ATOM 781 N N . GLY A 1 103 ? -6.774 -1.821 -0.003 1.00 90.44 103 GLY A N 1
ATOM 782 C CA . GLY A 1 103 ? -6.227 -2.671 -1.068 1.00 90.44 103 GLY A CA 1
ATOM 783 C C . GLY A 1 103 ? -4.746 -3.023 -0.899 1.00 90.44 103 GLY A C 1
ATOM 784 O O . GLY A 1 103 ? -4.226 -3.838 -1.660 1.00 90.44 103 GLY A O 1
ATOM 785 N N . THR A 1 104 ? -4.045 -2.439 0.077 1.00 92.81 104 THR A N 1
ATOM 786 C CA . THR A 1 104 ? -2.601 -2.647 0.240 1.00 92.81 104 THR A CA 1
ATOM 787 C C . THR A 1 104 ? -2.332 -3.937 1.005 1.00 92.81 104 THR A C 1
ATOM 789 O O . THR A 1 104 ? -2.318 -3.942 2.234 1.00 92.81 104 THR A O 1
ATOM 792 N N . GLY A 1 105 ? -2.067 -5.034 0.288 1.00 91.25 105 GLY A N 1
ATOM 793 C CA . GLY A 1 105 ? -1.790 -6.344 0.898 1.00 91.25 105 GLY A CA 1
ATOM 794 C C . GLY A 1 105 ? -0.713 -6.293 1.988 1.00 91.25 105 GLY A C 1
ATOM 795 O O . GLY A 1 105 ? -0.930 -6.797 3.081 1.00 91.25 105 GLY A O 1
ATOM 796 N N . LEU A 1 106 ? 0.380 -5.556 1.751 1.00 90.69 106 LEU A N 1
ATOM 797 C CA . LEU A 1 106 ? 1.475 -5.432 2.718 1.00 90.69 106 LEU A CA 1
ATOM 798 C C . LEU A 1 106 ? 1.060 -4.776 4.050 1.00 90.69 106 LEU A C 1
ATOM 800 O O . LEU A 1 106 ? 1.658 -5.080 5.077 1.00 90.69 106 LEU A O 1
ATOM 804 N N . TYR A 1 107 ? 0.051 -3.897 4.055 1.00 95.25 107 TYR A N 1
ATOM 805 C CA . TYR A 1 107 ? -0.500 -3.335 5.295 1.00 95.25 107 TYR A CA 1
ATOM 806 C C . TYR A 1 107 ? -1.297 -4.396 6.062 1.00 95.25 107 TYR A C 1
ATOM 808 O O . TYR A 1 107 ? -1.162 -4.526 7.270 1.00 95.25 107 TYR A O 1
ATOM 816 N N . PHE A 1 108 ? -2.087 -5.222 5.376 1.00 93.50 108 PHE A N 1
ATOM 817 C CA . PHE A 1 108 ? -2.773 -6.329 6.044 1.00 93.50 108 PHE A CA 1
ATOM 818 C C . PHE A 1 108 ? -1.796 -7.380 6.567 1.00 93.50 108 PHE A C 1
ATOM 820 O O . PHE A 1 108 ? -1.939 -7.835 7.700 1.00 93.50 108 PHE A O 1
ATOM 827 N N . ASP A 1 109 ? -0.791 -7.741 5.772 1.00 90.69 109 ASP A N 1
ATOM 828 C CA . ASP A 1 109 ? 0.215 -8.724 6.166 1.00 90.69 109 ASP A CA 1
ATOM 829 C C . ASP A 1 109 ? 1.009 -8.242 7.389 1.00 90.69 109 ASP A C 1
ATOM 831 O O . ASP A 1 109 ? 1.330 -9.042 8.274 1.00 90.69 109 ASP A O 1
ATOM 835 N N . SER A 1 110 ? 1.302 -6.937 7.471 1.00 91.81 11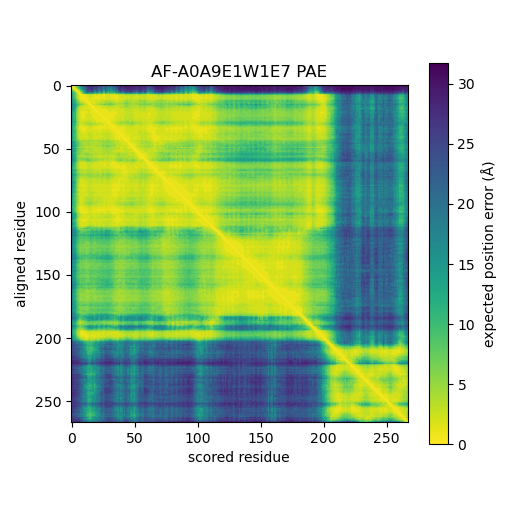0 SER A N 1
ATOM 836 C CA . SER A 1 110 ? 2.083 -6.370 8.573 1.00 91.81 110 SER A CA 1
ATOM 837 C C . SER A 1 110 ? 1.385 -6.494 9.927 1.00 91.81 110 SER A C 1
ATOM 839 O O . SER A 1 110 ? 2.058 -6.717 10.932 1.00 91.81 110 SER A O 1
ATOM 841 N N . LEU A 1 111 ? 0.046 -6.476 9.963 1.00 91.44 111 LEU A N 1
ATOM 842 C CA . LEU A 1 111 ? -0.744 -6.730 11.178 1.00 91.44 111 LEU A CA 1
ATOM 843 C C . LEU A 1 111 ? -0.493 -8.128 11.768 1.00 91.44 111 LEU A C 1
ATOM 845 O O . LEU A 1 111 ? -0.720 -8.348 12.961 1.00 91.44 111 LEU A O 1
ATOM 849 N N . PHE A 1 112 ? -0.026 -9.070 10.946 1.00 89.25 112 PHE A N 1
ATOM 850 C CA . PHE A 1 112 ? 0.241 -10.459 11.319 1.00 89.25 112 PHE A CA 1
ATOM 851 C C . PHE A 1 112 ? 1.734 -10.774 11.487 1.00 89.25 112 PHE A C 1
ATOM 853 O O . PHE A 1 112 ? 2.101 -11.950 11.548 1.00 89.25 112 PHE A O 1
ATOM 860 N N . GLY A 1 113 ? 2.581 -9.746 11.605 1.00 84.94 113 GLY A N 1
ATOM 861 C CA . GLY A 1 113 ? 4.011 -9.893 11.890 1.00 84.94 113 GLY A CA 1
ATOM 862 C C . GLY A 1 113 ? 4.876 -10.193 10.663 1.00 84.94 113 GLY A C 1
ATOM 863 O O . GLY A 1 113 ? 5.991 -10.688 10.810 1.00 84.94 113 GLY A O 1
ATOM 864 N N . SER A 1 114 ? 4.388 -9.918 9.445 1.00 83.25 114 SER A N 1
ATOM 865 C CA . SER A 1 114 ? 5.155 -10.178 8.214 1.00 83.25 114 SER A CA 1
ATOM 866 C C . SER A 1 114 ? 6.327 -9.215 7.989 1.00 83.25 114 SER A C 1
ATOM 868 O O . SER A 1 114 ? 7.219 -9.507 7.191 1.00 83.25 114 SER A O 1
ATOM 870 N N . LEU A 1 115 ? 6.329 -8.057 8.656 1.00 82.88 115 LEU A N 1
ATOM 871 C CA . LEU A 1 115 ? 7.415 -7.091 8.547 1.00 82.88 115 LEU A CA 1
ATOM 872 C C . LEU A 1 115 ? 8.553 -7.477 9.484 1.00 82.88 115 LEU A C 1
ATOM 874 O O . LEU A 1 115 ? 8.352 -7.653 10.678 1.00 82.88 115 LEU A O 1
ATOM 878 N N . SER A 1 116 ? 9.761 -7.542 8.939 1.00 83.25 116 SER A N 1
ATOM 879 C CA . SER A 1 116 ? 10.998 -7.585 9.714 1.00 83.25 116 SER A CA 1
ATOM 880 C C . SER A 1 116 ? 11.225 -6.258 10.445 1.00 83.25 116 SER A C 1
ATOM 882 O O . SER A 1 116 ? 11.043 -5.198 9.835 1.00 83.25 116 SER A O 1
ATOM 884 N N . ASN A 1 117 ? 11.727 -6.306 11.681 1.00 81.50 117 ASN A N 1
ATOM 885 C CA . ASN A 1 117 ? 12.035 -5.136 12.520 1.00 81.50 117 ASN A CA 1
ATOM 886 C C . ASN A 1 117 ? 13.332 -4.416 12.092 1.00 81.50 117 ASN A C 1
ATOM 888 O O . ASN A 1 117 ? 14.236 -4.196 12.893 1.00 81.50 117 ASN A O 1
ATOM 892 N N . ILE A 1 118 ? 13.442 -4.073 10.808 1.00 84.81 118 ILE A N 1
ATOM 893 C CA . ILE A 1 118 ? 14.580 -3.323 10.268 1.00 84.81 118 ILE A CA 1
ATOM 894 C C . ILE A 1 118 ? 14.452 -1.862 10.723 1.00 84.81 118 ILE A C 1
ATOM 896 O O . ILE A 1 118 ? 13.391 -1.271 10.498 1.00 84.81 118 ILE A O 1
ATOM 900 N N . PRO A 1 119 ? 15.503 -1.250 11.297 1.00 80.62 119 PRO A N 1
ATOM 901 C CA . PRO A 1 119 ? 15.459 0.150 11.702 1.00 80.62 119 PRO A CA 1
ATOM 902 C C . PRO A 1 119 ? 15.224 1.090 10.509 1.00 80.62 119 PRO A C 1
ATOM 904 O O . PRO A 1 119 ? 15.431 0.740 9.341 1.00 80.62 119 PRO A O 1
ATOM 907 N N . GLY A 1 120 ? 14.783 2.313 10.812 1.00 83.06 120 GLY A N 1
ATOM 908 C CA . GLY A 1 120 ? 14.661 3.370 9.812 1.00 83.06 120 GLY A CA 1
ATOM 909 C C . GLY A 1 120 ? 16.006 3.626 9.131 1.00 83.06 120 GLY A C 1
ATOM 910 O O . GLY A 1 120 ? 17.028 3.732 9.800 1.00 83.06 120 GLY A O 1
ATOM 911 N N . ILE A 1 121 ? 16.004 3.716 7.801 1.00 87.62 121 ILE A N 1
ATOM 912 C CA . ILE A 1 121 ? 17.213 4.029 7.030 1.00 87.62 121 ILE A CA 1
ATOM 913 C C . ILE A 1 121 ? 17.330 5.538 6.892 1.00 87.62 121 ILE A C 1
ATOM 915 O O . ILE A 1 121 ? 16.362 6.204 6.515 1.00 87.62 121 ILE A O 1
ATOM 919 N N . SER A 1 122 ? 18.523 6.065 7.143 1.00 90.50 122 SER A N 1
ATOM 920 C CA . SER A 1 122 ? 18.813 7.484 7.007 1.00 90.50 122 SER A CA 1
ATOM 921 C C . SER A 1 122 ? 18.640 7.975 5.564 1.00 90.50 122 SER A C 1
ATOM 923 O O . SER A 1 122 ? 19.036 7.332 4.583 1.00 90.50 122 SER A O 1
ATOM 925 N N . ASP A 1 123 ? 18.110 9.192 5.417 1.00 89.19 123 ASP A N 1
ATOM 926 C CA . ASP A 1 123 ? 17.941 9.828 4.105 1.00 89.19 123 ASP A CA 1
ATOM 927 C C . ASP A 1 123 ? 19.266 9.978 3.346 1.00 89.19 123 ASP A C 1
ATOM 929 O O . ASP A 1 123 ? 19.279 10.006 2.115 1.00 89.19 123 ASP A O 1
ATOM 933 N N . LYS A 1 124 ? 20.392 10.060 4.066 1.00 94.56 124 LYS A N 1
ATOM 934 C CA . LYS A 1 124 ? 21.733 10.151 3.483 1.00 94.56 124 LYS A CA 1
ATOM 935 C C . LYS A 1 124 ? 22.093 8.882 2.706 1.00 94.56 124 LYS A C 1
ATOM 937 O O . LYS A 1 124 ? 22.477 8.991 1.542 1.00 94.56 124 LYS A O 1
ATOM 942 N N . ILE A 1 125 ? 21.940 7.703 3.316 1.00 94.81 125 ILE A N 1
ATOM 943 C CA . ILE A 1 125 ? 22.246 6.414 2.671 1.00 94.81 125 ILE A CA 1
ATOM 944 C C . ILE A 1 125 ? 21.315 6.187 1.482 1.00 94.81 125 ILE A C 1
ATOM 946 O O . ILE A 1 125 ? 21.752 5.809 0.394 1.00 94.81 125 ILE A O 1
ATOM 950 N N . ARG A 1 126 ? 20.032 6.514 1.644 1.00 91.19 126 ARG A N 1
ATOM 951 C CA . ARG A 1 126 ? 19.064 6.415 0.552 1.00 91.19 126 ARG A CA 1
ATOM 952 C C . ARG A 1 126 ? 19.416 7.319 -0.632 1.00 91.19 126 ARG A C 1
ATOM 954 O O . ARG A 1 126 ? 19.414 6.867 -1.777 1.00 91.19 126 ARG A O 1
ATOM 961 N N . LYS A 1 127 ? 19.713 8.598 -0.377 1.00 94.50 127 LYS A N 1
ATOM 962 C CA . LYS A 1 127 ? 20.112 9.554 -1.425 1.00 94.50 127 LYS A CA 1
ATOM 963 C C . LYS A 1 127 ? 21.387 9.106 -2.134 1.00 94.50 127 LYS A C 1
ATOM 965 O O . LYS A 1 127 ? 21.446 9.217 -3.353 1.00 94.50 127 LYS A O 1
ATOM 970 N N . LYS A 1 128 ? 22.354 8.544 -1.401 1.00 96.38 128 LYS A N 1
ATOM 971 C CA . LYS A 1 128 ? 23.580 7.963 -1.967 1.00 96.38 128 LYS A CA 1
ATOM 972 C C . LYS A 1 128 ? 23.260 6.868 -2.989 1.00 96.38 128 LYS A C 1
ATOM 974 O O . LYS A 1 128 ? 23.662 6.987 -4.142 1.00 96.38 128 LYS A O 1
ATOM 979 N N . TRP A 1 129 ? 22.514 5.831 -2.604 1.00 95.88 129 TRP A N 1
ATOM 980 C CA . TRP A 1 129 ? 22.233 4.705 -3.505 1.00 95.88 129 TRP A CA 1
ATOM 981 C C . TRP A 1 129 ? 21.314 5.071 -4.673 1.00 95.88 129 TRP A C 1
ATOM 983 O O . TRP A 1 129 ? 21.479 4.541 -5.772 1.00 95.88 129 TRP A O 1
ATOM 993 N N . LEU A 1 130 ? 20.385 6.012 -4.477 1.00 93.75 130 LEU A N 1
ATOM 994 C CA . LEU A 1 130 ? 19.598 6.577 -5.577 1.00 93.75 130 LEU A CA 1
ATOM 995 C C . LEU A 1 130 ? 20.459 7.397 -6.547 1.00 93.75 130 LEU A C 1
ATOM 997 O O . LEU A 1 130 ? 20.258 7.283 -7.751 1.00 93.75 130 LEU A O 1
ATOM 1001 N N . GLY A 1 131 ? 21.419 8.180 -6.046 1.00 96.06 131 GLY A N 1
ATOM 1002 C CA . GLY A 1 131 ? 22.394 8.886 -6.881 1.00 96.06 131 GLY A CA 1
ATOM 1003 C C . GLY A 1 131 ? 23.205 7.908 -7.729 1.00 96.06 131 GLY A C 1
ATOM 1004 O O . GLY A 1 131 ? 23.179 7.987 -8.950 1.00 96.06 131 GLY A O 1
ATOM 1005 N N . ILE A 1 132 ? 23.781 6.881 -7.095 1.00 95.44 132 ILE A N 1
ATOM 1006 C CA . ILE A 1 132 ? 24.537 5.828 -7.792 1.00 95.44 132 ILE A CA 1
ATOM 1007 C C . ILE A 1 132 ? 23.679 5.119 -8.849 1.00 95.44 132 ILE A C 1
ATOM 1009 O O . ILE A 1 132 ? 24.166 4.842 -9.942 1.00 95.44 132 ILE A O 1
ATOM 1013 N N . LYS A 1 133 ? 22.397 4.841 -8.567 1.00 95.19 133 LYS A N 1
ATOM 1014 C CA . LYS A 1 133 ? 21.476 4.279 -9.567 1.00 95.19 133 LYS A CA 1
ATOM 1015 C C . LYS A 1 133 ? 21.363 5.173 -10.799 1.00 95.19 133 LYS A C 1
ATOM 1017 O O . LYS A 1 133 ? 21.362 4.655 -11.911 1.00 95.19 133 LYS A O 1
ATOM 1022 N N . ASN A 1 134 ? 21.191 6.474 -10.589 1.00 94.38 134 ASN A N 1
ATOM 1023 C CA . ASN A 1 134 ? 20.983 7.431 -11.670 1.00 94.38 134 ASN A CA 1
ATOM 1024 C C . ASN A 1 134 ? 22.256 7.617 -12.504 1.00 94.38 134 ASN A C 1
ATOM 1026 O O . ASN A 1 134 ? 22.157 7.729 -13.721 1.00 94.38 134 ASN A O 1
ATOM 1030 N N . ASP A 1 135 ? 23.424 7.583 -11.860 1.00 95.56 135 ASP A N 1
ATOM 1031 C CA . ASP A 1 135 ? 24.709 7.829 -12.516 1.00 95.56 135 ASP A CA 1
ATOM 1032 C C . ASP A 1 135 ? 25.272 6.571 -13.203 1.00 95.56 135 ASP A C 1
ATOM 1034 O O . ASP A 1 135 ? 25.812 6.649 -14.304 1.00 95.56 135 ASP A O 1
ATOM 1038 N N . MET A 1 136 ? 25.140 5.398 -12.569 1.00 94.62 136 MET A N 1
ATOM 1039 C CA . MET A 1 136 ? 25.825 4.155 -12.970 1.00 94.62 136 MET A CA 1
ATOM 1040 C C . MET A 1 136 ? 24.874 3.022 -13.394 1.00 94.62 136 MET A C 1
ATOM 1042 O O . MET A 1 136 ? 25.311 2.008 -13.943 1.00 94.62 136 MET A O 1
ATOM 1046 N N . GLY A 1 137 ? 23.572 3.160 -13.138 1.00 91.56 137 GLY A N 1
ATOM 1047 C CA . GLY A 1 137 ? 22.551 2.183 -13.515 1.00 91.56 137 GLY A CA 1
ATOM 1048 C C . GLY A 1 137 ? 22.434 0.955 -12.599 1.00 91.56 137 GLY A C 1
ATOM 1049 O O . GLY A 1 137 ? 23.207 0.728 -11.666 1.00 91.56 137 GLY A O 1
ATOM 1050 N N . SER A 1 138 ? 21.422 0.125 -12.880 1.00 90.12 138 SER A N 1
ATOM 1051 C CA . SER A 1 138 ? 21.080 -1.067 -12.082 1.00 90.12 138 SER A CA 1
ATOM 1052 C C . SER A 1 138 ? 22.173 -2.137 -12.083 1.00 90.12 138 SER A C 1
ATOM 1054 O O . SER A 1 138 ? 22.393 -2.781 -11.060 1.00 90.12 138 SER A O 1
ATOM 1056 N N . SER A 1 139 ? 22.887 -2.308 -13.200 1.00 93.12 139 SER A N 1
ATOM 1057 C CA . SER A 1 139 ? 23.956 -3.308 -13.318 1.00 93.12 139 SER A CA 1
ATOM 1058 C C . SER A 1 139 ? 25.095 -3.043 -12.336 1.00 93.12 139 SER A C 1
ATOM 1060 O O . SER A 1 139 ? 25.592 -3.974 -11.707 1.00 93.12 139 SER A O 1
ATOM 1062 N N . TYR A 1 140 ? 25.468 -1.772 -12.152 1.00 94.88 140 TYR A N 1
ATOM 1063 C CA . TYR A 1 140 ? 26.488 -1.389 -11.181 1.00 94.88 140 TYR A CA 1
ATOM 1064 C C . TYR A 1 140 ? 26.025 -1.665 -9.748 1.00 94.88 140 TYR A C 1
ATOM 1066 O O . TYR A 1 140 ? 26.754 -2.270 -8.967 1.00 94.88 140 TYR A O 1
ATOM 1074 N N . LEU A 1 141 ? 24.781 -1.305 -9.410 1.00 95.50 141 LEU A N 1
ATOM 1075 C CA . LEU A 1 141 ? 24.207 -1.613 -8.096 1.00 95.50 141 LEU A CA 1
ATOM 1076 C C . LEU A 1 141 ? 24.202 -3.114 -7.798 1.00 95.50 141 LEU A C 1
ATOM 1078 O O . LEU A 1 141 ? 24.515 -3.521 -6.682 1.00 95.50 141 LEU A O 1
ATOM 1082 N N . TYR A 1 142 ? 23.863 -3.939 -8.791 1.00 96.44 142 TYR A N 1
ATOM 1083 C CA . TYR A 1 142 ? 23.884 -5.388 -8.633 1.00 96.44 142 TYR A CA 1
ATOM 1084 C C . TYR A 1 142 ? 25.300 -5.908 -8.358 1.00 96.44 142 TYR A C 1
ATOM 1086 O O . TYR A 1 142 ? 25.472 -6.746 -7.479 1.00 96.44 142 TYR A O 1
ATOM 1094 N N . GLN A 1 143 ? 26.324 -5.379 -9.037 1.00 96.31 143 GLN A N 1
ATOM 1095 C CA . GLN A 1 143 ? 27.722 -5.729 -8.756 1.00 96.31 143 GLN A CA 1
ATOM 1096 C C . GLN A 1 143 ? 28.145 -5.331 -7.337 1.00 96.31 143 GLN A C 1
ATOM 1098 O O . GLN A 1 143 ? 28.813 -6.114 -6.667 1.00 96.31 143 GLN A O 1
ATOM 1103 N N . GLN A 1 144 ? 27.727 -4.154 -6.862 1.00 96.62 144 GLN A N 1
ATOM 1104 C CA . GLN A 1 144 ? 27.979 -3.730 -5.480 1.00 96.62 144 GLN A CA 1
ATOM 1105 C C . GLN A 1 144 ? 27.325 -4.687 -4.478 1.00 96.62 144 GLN A C 1
ATOM 1107 O O . GLN A 1 144 ? 27.965 -5.120 -3.522 1.00 96.62 144 GLN A O 1
ATOM 1112 N N . LEU A 1 145 ? 26.069 -5.076 -4.722 1.00 97.19 145 LEU A N 1
ATOM 1113 C CA . LEU A 1 145 ? 25.375 -6.034 -3.865 1.00 97.19 145 LEU A CA 1
ATOM 1114 C C . LEU A 1 145 ? 26.034 -7.415 -3.912 1.00 97.19 145 LEU A C 1
ATOM 1116 O O . LEU A 1 145 ? 26.165 -8.045 -2.874 1.00 97.19 145 LEU A O 1
ATOM 1120 N N . LEU A 1 146 ? 26.495 -7.868 -5.079 1.00 96.94 146 LEU A N 1
ATOM 1121 C CA . LEU A 1 146 ? 27.176 -9.153 -5.227 1.00 96.94 146 LEU A CA 1
ATOM 1122 C C . LEU A 1 146 ? 28.488 -9.214 -4.433 1.00 96.94 146 LEU A C 1
ATOM 1124 O O . LEU A 1 146 ? 28.845 -10.282 -3.952 1.00 96.94 146 LEU A O 1
ATOM 1128 N N . GLN A 1 147 ? 29.195 -8.091 -4.285 1.00 95.56 147 GLN A N 1
ATOM 1129 C CA . GLN A 1 147 ? 30.411 -8.016 -3.469 1.00 95.56 147 GLN A CA 1
ATOM 1130 C C . GLN A 1 147 ? 30.111 -8.021 -1.964 1.00 95.56 147 GLN A C 1
ATOM 1132 O O . GLN A 1 147 ? 30.864 -8.619 -1.200 1.00 95.56 147 GLN A O 1
ATOM 1137 N N . LEU A 1 148 ? 29.031 -7.358 -1.541 1.00 94.88 148 LEU A N 1
ATOM 1138 C CA . LEU A 1 148 ? 28.682 -7.196 -0.125 1.00 94.88 148 LEU A CA 1
ATOM 1139 C C . LEU A 1 148 ? 27.877 -8.374 0.436 1.00 94.88 148 LEU A C 1
ATOM 1141 O O . LEU A 1 148 ? 28.140 -8.837 1.541 1.00 94.88 148 LEU A O 1
ATOM 1145 N N . ASP A 1 149 ? 26.892 -8.848 -0.321 1.00 95.69 149 ASP A N 1
ATOM 1146 C CA . ASP A 1 149 ? 25.966 -9.906 0.071 1.00 95.69 149 ASP A CA 1
ATOM 1147 C C . ASP A 1 149 ? 25.612 -10.792 -1.145 1.00 95.69 149 ASP A C 1
ATOM 1149 O O . ASP A 1 149 ? 24.542 -10.649 -1.758 1.00 95.69 149 ASP A O 1
ATOM 1153 N N . PRO A 1 150 ? 26.511 -11.727 -1.521 1.00 95.50 150 PRO A N 1
ATOM 1154 C CA . PRO A 1 150 ? 26.306 -12.604 -2.671 1.00 95.50 150 PRO A CA 1
ATOM 1155 C C . PRO A 1 150 ? 25.044 -13.470 -2.555 1.00 95.50 150 PRO A C 1
ATOM 1157 O O . PRO A 1 150 ? 24.401 -13.772 -3.563 1.00 95.50 150 PRO A O 1
ATOM 1160 N N . ALA A 1 151 ? 24.680 -13.865 -1.330 1.00 94.50 151 ALA A N 1
ATOM 1161 C CA . ALA A 1 151 ? 23.515 -14.702 -1.067 1.00 94.50 151 ALA A CA 1
ATOM 1162 C C . ALA A 1 151 ? 22.212 -13.953 -1.377 1.00 94.50 151 ALA A C 1
ATOM 1164 O O . ALA A 1 151 ? 21.329 -14.494 -2.050 1.00 94.50 151 ALA A O 1
ATOM 1165 N N . VAL A 1 152 ? 22.100 -12.690 -0.951 1.00 95.62 152 VAL A N 1
ATOM 1166 C CA . VAL A 1 152 ? 20.951 -11.848 -1.305 1.00 95.62 152 VAL A CA 1
ATOM 1167 C C . VAL A 1 152 ? 20.957 -11.510 -2.790 1.00 95.62 152 VAL A C 1
ATOM 1169 O O . VAL A 1 152 ? 19.899 -11.614 -3.413 1.00 95.62 152 VAL A O 1
ATOM 1172 N N . ALA A 1 153 ? 22.111 -11.168 -3.373 1.00 95.62 153 ALA A N 1
ATOM 1173 C CA . ALA A 1 153 ? 22.222 -10.870 -4.801 1.00 95.62 153 ALA A CA 1
ATOM 1174 C C . ALA A 1 153 ? 21.660 -12.008 -5.668 1.00 95.62 153 ALA A C 1
ATOM 1176 O O . ALA A 1 153 ? 20.812 -11.761 -6.523 1.00 95.62 153 ALA A O 1
ATOM 1177 N N . ALA A 1 154 ? 22.035 -13.258 -5.376 1.00 94.94 154 ALA A N 1
ATOM 1178 C CA . ALA A 1 154 ? 21.569 -14.440 -6.104 1.00 94.94 154 ALA A CA 1
ATOM 1179 C C . ALA A 1 154 ? 20.043 -14.658 -6.039 1.00 94.94 154 ALA A C 1
ATOM 1181 O O . ALA A 1 154 ? 19.474 -15.304 -6.918 1.00 94.94 154 ALA A O 1
ATOM 1182 N N . SER A 1 155 ? 19.367 -14.124 -5.016 1.00 93.75 155 SER A N 1
ATOM 1183 C CA . SER A 1 155 ? 17.909 -14.238 -4.852 1.00 93.75 155 SER A CA 1
ATOM 1184 C C . SER A 1 155 ? 17.105 -13.148 -5.575 1.00 93.75 155 SER A C 1
ATOM 1186 O O . SER A 1 155 ? 15.872 -13.205 -5.604 1.00 93.75 155 SER A O 1
ATOM 1188 N N . LEU A 1 156 ? 17.772 -12.128 -6.125 1.00 92.38 156 LEU A N 1
ATOM 1189 C CA . LEU A 1 156 ? 17.138 -10.956 -6.724 1.00 92.38 156 LEU A CA 1
ATOM 1190 C C . LEU A 1 156 ? 17.334 -10.921 -8.239 1.00 92.38 156 LEU A C 1
ATOM 1192 O O . LEU A 1 156 ? 18.356 -11.336 -8.774 1.00 92.38 156 LEU A O 1
ATOM 1196 N N . ASN A 1 157 ? 16.354 -10.352 -8.944 1.00 91.38 157 ASN A N 1
ATOM 1197 C CA . ASN A 1 157 ? 16.529 -10.016 -10.351 1.00 91.38 157 ASN A CA 1
ATOM 1198 C C . ASN A 1 157 ? 17.508 -8.825 -10.458 1.00 91.38 157 ASN A C 1
ATOM 1200 O O . ASN A 1 157 ? 17.243 -7.802 -9.819 1.00 91.38 157 ASN A O 1
ATOM 1204 N N . PRO A 1 158 ? 18.577 -8.894 -11.276 1.00 90.06 158 PRO A N 1
ATOM 1205 C CA . PRO A 1 158 ? 19.529 -7.790 -11.454 1.00 90.06 158 PRO A CA 1
ATOM 1206 C C . PRO A 1 158 ? 18.898 -6.463 -11.905 1.00 90.06 158 PRO A C 1
ATOM 1208 O O . PRO A 1 158 ? 19.449 -5.391 -11.661 1.00 90.06 158 PRO A O 1
ATOM 1211 N N . ASN A 1 159 ? 17.720 -6.517 -12.533 1.00 88.69 159 ASN A N 1
ATOM 1212 C CA . ASN A 1 159 ? 16.976 -5.335 -12.968 1.00 88.69 159 ASN A CA 1
ATOM 1213 C C . ASN A 1 159 ? 16.055 -4.755 -11.879 1.00 88.69 159 ASN A C 1
ATOM 1215 O O . ASN A 1 159 ? 15.552 -3.639 -12.033 1.00 88.69 159 ASN A O 1
ATOM 1219 N N . ASP A 1 160 ? 15.848 -5.457 -10.758 1.00 89.81 160 ASP A N 1
ATOM 1220 C CA . ASP A 1 160 ? 15.048 -4.971 -9.629 1.00 89.81 160 ASP A CA 1
ATOM 1221 C C . ASP A 1 160 ? 15.864 -4.018 -8.747 1.00 89.81 160 ASP A C 1
ATOM 1223 O O . ASP A 1 160 ? 16.226 -4.293 -7.599 1.00 89.81 160 ASP A O 1
ATOM 1227 N N . SER A 1 161 ? 16.150 -2.847 -9.314 1.00 92.06 161 SER A N 1
ATOM 1228 C CA . SER A 1 161 ? 16.916 -1.792 -8.648 1.00 92.06 161 SER A CA 1
ATOM 1229 C C . SER A 1 161 ? 16.335 -1.386 -7.292 1.00 92.06 161 SER A C 1
ATOM 1231 O O . SER A 1 161 ? 17.089 -1.008 -6.404 1.00 92.06 161 SER A O 1
ATOM 1233 N N . ASN A 1 162 ? 15.018 -1.487 -7.093 1.00 90.25 162 ASN A N 1
ATOM 1234 C CA . ASN A 1 162 ? 14.392 -1.121 -5.825 1.00 90.25 162 ASN A CA 1
ATOM 1235 C C . ASN A 1 162 ? 14.746 -2.122 -4.721 1.00 90.25 162 ASN A C 1
ATOM 1237 O O . ASN A 1 162 ? 15.112 -1.705 -3.620 1.00 90.25 162 ASN A O 1
ATOM 1241 N N . ARG A 1 163 ? 14.673 -3.431 -5.002 1.00 91.81 163 ARG A N 1
ATOM 1242 C CA . ARG A 1 163 ? 15.073 -4.460 -4.029 1.00 91.81 163 ARG A CA 1
ATOM 1243 C C . ARG A 1 163 ? 16.577 -4.476 -3.788 1.00 91.81 163 ARG A C 1
ATOM 1245 O O . ARG A 1 163 ? 16.984 -4.660 -2.644 1.00 91.81 163 ARG A O 1
ATOM 1252 N N . ILE A 1 164 ? 17.379 -4.234 -4.825 1.00 95.88 164 ILE A N 1
ATOM 1253 C CA . ILE A 1 164 ? 18.842 -4.148 -4.712 1.00 95.88 164 ILE A CA 1
ATOM 1254 C C . ILE A 1 164 ? 19.241 -2.964 -3.828 1.00 95.88 164 ILE A C 1
ATOM 1256 O O . ILE A 1 164 ? 19.952 -3.151 -2.845 1.00 95.88 164 ILE A O 1
ATOM 1260 N N . ILE A 1 165 ? 18.723 -1.764 -4.118 1.00 95.50 165 ILE A N 1
ATOM 1261 C CA . ILE A 1 165 ? 18.963 -0.574 -3.290 1.00 95.50 165 ILE A CA 1
ATOM 1262 C C . ILE A 1 165 ? 18.526 -0.834 -1.854 1.00 95.50 165 ILE A C 1
ATOM 1264 O O . ILE A 1 165 ? 19.266 -0.510 -0.937 1.00 95.50 165 ILE A O 1
ATOM 1268 N N . ARG A 1 166 ? 17.362 -1.458 -1.637 1.00 93.62 166 ARG A N 1
ATOM 1269 C CA . ARG A 1 166 ? 16.894 -1.761 -0.282 1.00 93.62 166 ARG A CA 1
ATOM 1270 C C . ARG A 1 166 ? 17.849 -2.694 0.469 1.00 93.62 166 ARG A C 1
ATOM 1272 O O . ARG A 1 166 ? 18.062 -2.484 1.656 1.00 93.62 166 ARG A O 1
ATOM 1279 N N . ALA A 1 167 ? 18.413 -3.707 -0.186 1.00 95.25 167 ALA A N 1
ATOM 1280 C CA . ALA A 1 167 ? 19.393 -4.595 0.439 1.00 95.25 167 ALA A CA 1
ATOM 1281 C C . ALA A 1 167 ? 20.682 -3.843 0.816 1.00 95.25 167 ALA A C 1
ATOM 1283 O O . ALA A 1 167 ? 21.146 -3.965 1.947 1.00 95.25 167 ALA A O 1
ATOM 1284 N N . LEU A 1 168 ? 21.193 -3.013 -0.099 1.00 96.62 168 LEU A N 1
ATOM 1285 C CA . LEU A 1 168 ? 22.373 -2.171 0.117 1.00 96.62 168 LEU A CA 1
ATOM 1286 C C . LEU A 1 168 ? 22.159 -1.146 1.240 1.00 96.62 168 LEU A C 1
ATOM 1288 O O . LEU A 1 168 ? 23.007 -1.002 2.112 1.00 96.62 168 LEU A O 1
ATOM 1292 N N . GLU A 1 169 ? 21.004 -0.477 1.249 1.00 95.81 169 GLU A N 1
ATOM 1293 C CA . GLU A 1 169 ? 20.584 0.467 2.289 1.00 95.81 169 GLU A CA 1
ATOM 1294 C C . GLU A 1 169 ? 20.601 -0.182 3.678 1.00 95.81 169 GLU A C 1
ATOM 1296 O O . GLU A 1 169 ? 21.153 0.382 4.618 1.00 95.81 169 GLU A O 1
ATOM 1301 N N . VAL A 1 170 ? 20.003 -1.372 3.806 1.00 94.69 170 VAL A N 1
ATOM 1302 C CA . VAL A 1 170 ? 19.922 -2.096 5.083 1.00 94.69 170 VAL A CA 1
ATOM 1303 C C . VAL A 1 170 ? 21.299 -2.544 5.551 1.00 94.69 170 VAL A C 1
ATOM 1305 O O . VAL A 1 170 ? 21.622 -2.375 6.727 1.00 94.69 170 VAL A O 1
ATOM 1308 N N . PHE A 1 171 ? 22.113 -3.083 4.644 1.00 95.31 171 PHE A N 1
ATOM 1309 C CA . PHE A 1 171 ? 23.458 -3.528 4.984 1.00 95.31 171 PHE A CA 1
ATOM 1310 C C . PHE A 1 171 ? 24.357 -2.354 5.392 1.00 95.31 171 PHE A C 1
ATOM 1312 O O . PHE A 1 171 ? 25.069 -2.457 6.382 1.00 95.31 171 PHE A O 1
ATOM 1319 N N . GLU A 1 172 ? 24.300 -1.220 4.687 1.00 95.38 172 GLU A N 1
ATOM 1320 C CA . GLU A 1 172 ? 25.124 -0.048 5.014 1.00 95.38 172 GLU A CA 1
ATOM 1321 C C . GLU A 1 172 ? 24.711 0.618 6.334 1.00 95.38 172 GLU A C 1
ATOM 1323 O O . GLU A 1 172 ? 25.579 1.049 7.087 1.00 95.38 172 GLU A O 1
ATOM 1328 N N . GLU A 1 173 ? 23.410 0.690 6.638 1.00 94.75 173 GLU A N 1
ATOM 1329 C CA . GLU A 1 173 ? 22.928 1.288 7.891 1.00 94.75 173 GLU A CA 1
ATOM 1330 C C . GLU A 1 173 ? 23.172 0.371 9.101 1.00 94.75 173 GLU A C 1
ATOM 1332 O O . GLU A 1 173 ? 23.519 0.846 10.177 1.00 94.75 173 GLU A O 1
ATOM 1337 N N . THR A 1 174 ? 22.976 -0.945 8.947 1.00 93.19 174 THR A N 1
ATOM 1338 C CA . THR A 1 174 ? 22.951 -1.880 10.092 1.00 93.19 174 THR A CA 1
ATOM 1339 C C . THR A 1 174 ? 24.177 -2.780 10.208 1.00 93.19 174 THR A C 1
ATOM 1341 O O . THR A 1 174 ? 24.381 -3.392 11.252 1.00 93.19 17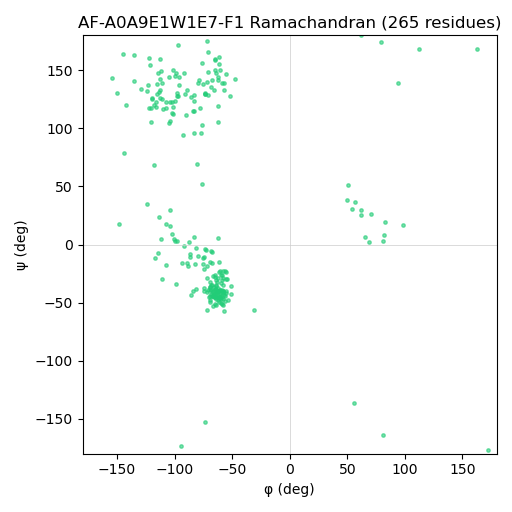4 THR A O 1
ATOM 1344 N N . GLY A 1 175 ? 24.965 -2.923 9.141 1.00 93.94 175 GLY A N 1
ATOM 1345 C CA . GLY A 1 175 ? 26.018 -3.937 9.028 1.00 93.94 175 GLY A CA 1
ATOM 1346 C C . GLY A 1 175 ? 25.502 -5.378 8.912 1.00 93.94 175 GLY A C 1
ATOM 1347 O O . GLY A 1 175 ? 26.302 -6.309 8.866 1.00 93.94 175 GLY A O 1
ATOM 1348 N N . ILE A 1 176 ? 24.181 -5.585 8.879 1.00 93.31 176 ILE A N 1
ATOM 1349 C CA . ILE A 1 176 ? 23.533 -6.900 8.880 1.00 93.31 176 ILE A CA 1
ATOM 1350 C C . ILE A 1 176 ? 22.786 -7.102 7.557 1.00 93.31 176 ILE A C 1
ATOM 1352 O O . ILE A 1 176 ? 22.103 -6.206 7.057 1.00 93.31 176 ILE A O 1
ATOM 1356 N N . SER A 1 177 ? 22.883 -8.311 6.997 1.00 94.31 177 SER A N 1
ATOM 1357 C CA . SER A 1 177 ? 22.155 -8.698 5.784 1.00 94.31 177 SER A CA 1
ATOM 1358 C C . SER A 1 177 ? 20.643 -8.531 5.939 1.00 94.31 177 SER A C 1
ATOM 1360 O O . SER A 1 177 ? 20.046 -8.946 6.936 1.00 94.31 177 SER A O 1
ATOM 1362 N N . ILE A 1 178 ? 19.982 -8.024 4.893 1.00 92.31 178 ILE A N 1
ATOM 1363 C CA . ILE A 1 178 ? 18.515 -7.971 4.838 1.00 92.31 178 ILE A CA 1
ATOM 1364 C C . ILE A 1 178 ? 17.874 -9.365 4.938 1.00 92.31 178 ILE A C 1
ATOM 1366 O O . ILE A 1 178 ? 16.732 -9.481 5.379 1.00 92.31 178 ILE A O 1
ATOM 1370 N N . GLN A 1 179 ? 18.578 -10.428 4.538 1.00 91.50 179 GLN A N 1
ATOM 1371 C CA . GLN A 1 179 ? 18.082 -11.795 4.686 1.00 91.50 179 GLN A CA 1
ATOM 1372 C C . GLN A 1 179 ? 18.013 -12.207 6.157 1.00 91.50 179 GLN A C 1
ATOM 1374 O O . GLN A 1 179 ? 17.044 -12.852 6.551 1.00 91.50 179 GLN A O 1
ATOM 1379 N N . GLU A 1 180 ? 18.998 -11.808 6.962 1.00 91.12 180 GLU A N 1
ATOM 1380 C CA . GLU A 1 180 ? 19.027 -12.104 8.394 1.00 91.12 180 GLU A CA 1
ATOM 1381 C C . GLU A 1 180 ? 17.873 -11.404 9.112 1.00 91.12 180 GLU A C 1
ATOM 1383 O O . GLU A 1 180 ? 17.107 -12.037 9.833 1.00 91.12 180 GLU A O 1
ATOM 1388 N N . TRP A 1 181 ? 17.641 -10.128 8.796 1.00 89.12 181 TRP A N 1
ATOM 1389 C CA . TRP A 1 181 ? 16.486 -9.391 9.308 1.00 89.12 181 TRP A CA 1
ATOM 1390 C C . TRP A 1 181 ? 15.140 -10.021 8.939 1.00 89.12 181 TRP A C 1
ATOM 1392 O O . TRP A 1 181 ? 14.184 -9.896 9.691 1.00 89.12 181 TRP A O 1
ATOM 1402 N N . ARG A 1 182 ? 15.033 -10.700 7.793 1.00 85.44 182 ARG A N 1
ATOM 1403 C CA . ARG A 1 182 ? 13.794 -11.388 7.389 1.00 85.44 182 ARG A CA 1
ATOM 1404 C C . ARG A 1 182 ? 13.547 -12.692 8.142 1.00 85.44 182 ARG A C 1
ATOM 1406 O O . ARG A 1 182 ? 12.429 -13.197 8.090 1.00 85.44 182 ARG A O 1
ATOM 1413 N N . ARG A 1 183 ? 14.562 -13.262 8.802 1.00 83.81 183 ARG A N 1
ATOM 1414 C CA . ARG A 1 183 ? 14.389 -14.468 9.628 1.00 83.81 183 ARG A CA 1
ATOM 1415 C C . ARG A 1 183 ? 13.630 -14.159 10.913 1.00 83.81 183 ARG A C 1
ATOM 1417 O O . ARG A 1 183 ? 12.920 -15.029 11.411 1.00 83.81 183 ARG A O 1
ATOM 1424 N N . SER A 1 184 ? 13.730 -12.933 11.422 1.00 76.25 184 SER A N 1
ATOM 1425 C CA . SER A 1 184 ? 12.886 -12.465 12.514 1.00 76.25 184 SER A CA 1
ATOM 1426 C C . SER A 1 184 ? 11.543 -11.970 11.969 1.00 76.25 184 SER A C 1
ATOM 1428 O O . SER A 1 184 ? 11.465 -11.103 11.101 1.00 76.25 184 SER A O 1
ATOM 1430 N N . SER A 1 185 ? 10.457 -12.557 12.473 1.00 72.38 185 SER A N 1
ATOM 1431 C CA . SER A 1 185 ? 9.112 -12.014 12.264 1.00 72.38 185 SER A CA 1
ATOM 1432 C C . SER A 1 185 ? 8.889 -10.847 13.219 1.00 72.38 185 SER A C 1
ATOM 1434 O O . SER A 1 185 ? 9.333 -10.902 14.367 1.00 72.38 185 SER A O 1
ATOM 1436 N N . GLY A 1 186 ? 8.214 -9.804 12.748 1.00 75.56 186 GLY A N 1
ATOM 1437 C CA . GLY A 1 186 ? 7.799 -8.694 13.595 1.00 75.56 186 GLY A CA 1
ATOM 1438 C C . GLY A 1 186 ? 6.657 -9.080 14.530 1.00 75.56 186 GLY A C 1
ATOM 1439 O O . GLY A 1 186 ? 6.086 -10.174 14.454 1.00 75.56 186 GLY A O 1
ATOM 1440 N N . ASP A 1 187 ? 6.296 -8.145 15.402 1.00 77.25 187 ASP A N 1
ATOM 1441 C CA . ASP A 1 187 ? 5.231 -8.361 16.374 1.00 77.25 187 ASP A CA 1
ATOM 1442 C C . ASP A 1 187 ? 3.865 -8.472 15.693 1.00 77.25 187 ASP A C 1
ATOM 1444 O O . ASP A 1 187 ? 3.497 -7.680 14.820 1.00 77.25 187 ASP A O 1
ATOM 1448 N N . LYS A 1 188 ? 3.079 -9.459 16.128 1.00 84.62 188 LYS A N 1
ATOM 1449 C CA . LYS A 1 188 ? 1.695 -9.628 15.684 1.00 84.62 188 LYS A CA 1
ATOM 1450 C C . LYS A 1 188 ? 0.813 -8.626 16.415 1.00 84.62 188 LYS A C 1
ATOM 1452 O O . LYS A 1 188 ? 0.664 -8.713 17.629 1.00 84.62 188 LYS A O 1
ATOM 1457 N N . VAL A 1 189 ? 0.195 -7.722 15.664 1.00 84.94 189 VAL A N 1
ATOM 1458 C CA . VAL A 1 189 ? -0.744 -6.725 16.197 1.00 84.94 189 VAL A CA 1
ATOM 1459 C C . VAL A 1 189 ? -2.122 -7.334 16.393 1.00 84.94 189 VAL A C 1
ATOM 1461 O O . VAL A 1 189 ? -2.796 -7.055 17.375 1.00 84.94 189 VAL A O 1
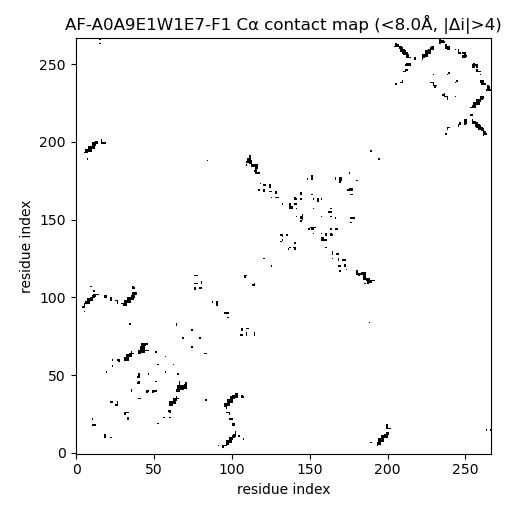ATOM 1464 N N . ILE A 1 190 ? -2.538 -8.197 15.466 1.00 81.94 190 ILE A N 1
ATOM 1465 C CA . ILE A 1 190 ? -3.846 -8.846 15.509 1.00 81.94 190 ILE A CA 1
ATOM 1466 C C . ILE A 1 190 ? -3.660 -10.348 15.683 1.00 81.94 190 ILE A C 1
ATOM 1468 O O . ILE A 1 190 ? -2.951 -11.006 14.915 1.00 81.94 190 ILE A O 1
ATOM 1472 N N . SER A 1 191 ? -4.357 -10.920 16.665 1.00 70.38 191 SER A N 1
ATOM 1473 C CA . SER A 1 191 ? -4.436 -12.371 16.806 1.00 70.38 191 SER A CA 1
ATOM 1474 C C . SER A 1 191 ? -5.376 -12.957 15.749 1.00 70.38 191 SER A C 1
ATOM 1476 O O . SER A 1 191 ? -6.460 -12.440 15.472 1.00 70.38 191 SER A O 1
ATOM 1478 N N . SER A 1 192 ? -4.985 -14.082 15.151 1.00 66.06 192 SER A N 1
ATOM 1479 C CA . SER A 1 192 ? -5.796 -14.775 14.142 1.00 66.06 192 SER A CA 1
ATOM 1480 C C . SER A 1 192 ? -7.185 -15.169 14.651 1.00 66.06 192 SER A C 1
ATOM 1482 O O . SER A 1 192 ? -8.121 -15.225 13.859 1.00 66.06 192 SER A O 1
ATOM 1484 N N . HIS A 1 193 ? -7.326 -15.404 15.957 1.00 64.38 193 HIS A N 1
ATOM 1485 C CA . HIS A 1 193 ? -8.556 -15.891 16.582 1.00 64.38 193 HIS A CA 1
ATOM 1486 C C . HIS A 1 193 ? -9.594 -14.797 16.881 1.00 64.38 193 HIS A C 1
ATOM 1488 O O . HIS A 1 193 ? -10.765 -15.126 17.042 1.00 64.38 193 HIS A O 1
ATOM 1494 N N . ASN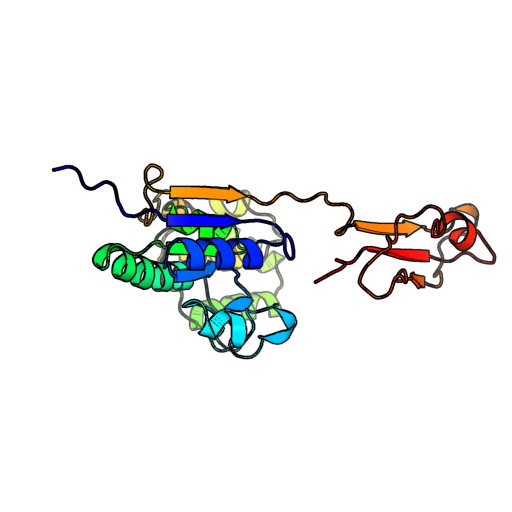 A 1 194 ? -9.205 -13.515 16.886 1.00 75.19 194 ASN A N 1
ATOM 1495 C CA . ASN A 1 194 ? -10.100 -12.387 17.193 1.00 75.19 194 ASN A CA 1
ATOM 1496 C C . ASN A 1 194 ? -10.344 -11.464 15.983 1.00 75.19 194 ASN A C 1
ATOM 1498 O O . ASN A 1 194 ? -10.692 -10.293 16.142 1.00 75.19 194 ASN A O 1
ATOM 1502 N N . SER A 1 195 ? -10.172 -11.980 14.759 1.00 87.00 195 SER A N 1
ATOM 1503 C CA . SER A 1 195 ? -10.380 -11.210 13.526 1.00 87.00 195 SER A CA 1
ATOM 1504 C C . SER A 1 195 ? -11.402 -11.857 12.597 1.00 87.00 195 SER A C 1
ATOM 1506 O O . SER A 1 195 ? -11.359 -13.065 12.367 1.00 87.00 195 SER A O 1
ATOM 1508 N N . VAL A 1 196 ? -12.285 -11.045 12.016 1.00 91.00 196 VAL A N 1
ATOM 1509 C CA . VAL A 1 196 ? -13.119 -11.438 10.871 1.00 91.00 196 VAL A CA 1
ATOM 1510 C C . VAL A 1 196 ? -12.442 -10.922 9.611 1.00 91.00 196 VAL A C 1
ATOM 1512 O O . VAL A 1 196 ? -12.104 -9.744 9.535 1.00 91.00 196 VAL A O 1
ATOM 1515 N N . ARG A 1 197 ? -12.230 -11.789 8.620 1.00 92.56 197 ARG A N 1
ATOM 1516 C CA . ARG A 1 197 ? -11.531 -11.439 7.376 1.00 92.56 197 ARG A CA 1
ATOM 1517 C C . ARG A 1 197 ? -12.475 -11.603 6.199 1.00 92.56 197 ARG A C 1
ATOM 1519 O O . ARG A 1 197 ? -12.982 -12.695 5.964 1.00 92.56 197 ARG A O 1
ATOM 1526 N N . ILE A 1 198 ? -12.704 -10.516 5.478 1.00 94.19 198 ILE A N 1
ATOM 1527 C CA . ILE A 1 198 ? -13.594 -10.447 4.325 1.00 94.19 198 ILE A CA 1
ATOM 1528 C C . ILE A 1 198 ? -12.754 -10.025 3.125 1.00 94.19 198 ILE A C 1
ATOM 1530 O O . ILE A 1 198 ? -12.090 -8.990 3.156 1.00 94.19 198 ILE A O 1
ATOM 1534 N N . PHE A 1 199 ? -12.796 -10.819 2.059 1.00 93.56 199 PHE A N 1
ATOM 1535 C CA . PHE A 1 199 ? -12.185 -10.466 0.785 1.00 93.56 199 PHE A CA 1
ATOM 1536 C C . PHE A 1 199 ? -13.275 -10.332 -0.275 1.00 93.56 199 PHE A C 1
ATOM 1538 O O . PHE A 1 199 ? -13.986 -11.294 -0.565 1.00 93.56 199 PHE A O 1
ATOM 1545 N N . LEU A 1 200 ? -13.422 -9.137 -0.843 1.00 89.38 200 LEU A N 1
ATOM 1546 C CA . LEU A 1 200 ? -14.329 -8.904 -1.960 1.00 89.38 200 LEU A CA 1
ATOM 1547 C C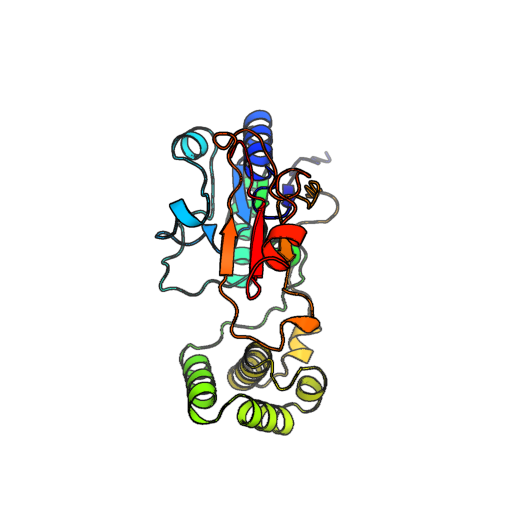 . LEU A 1 200 ? -13.625 -9.286 -3.256 1.00 89.38 200 LEU A C 1
ATOM 1549 O O . LEU A 1 200 ? -12.663 -8.635 -3.657 1.00 89.38 200 LEU A O 1
ATOM 1553 N N . ASN A 1 201 ? -14.140 -10.316 -3.919 1.00 86.62 201 ASN A N 1
ATOM 1554 C CA . ASN A 1 201 ? -13.636 -10.806 -5.197 1.00 86.62 201 ASN A CA 1
ATOM 1555 C C . ASN A 1 201 ? -14.725 -10.680 -6.277 1.00 86.62 201 ASN A C 1
ATOM 1557 O O . ASN A 1 201 ? -15.296 -11.698 -6.668 1.00 86.62 201 ASN A O 1
ATOM 1561 N N . PRO A 1 202 ? -15.092 -9.449 -6.691 1.00 76.44 202 PRO A N 1
ATOM 1562 C CA . PRO A 1 202 ? -16.050 -9.260 -7.775 1.00 76.44 202 PRO A CA 1
ATOM 1563 C C . PRO A 1 202 ? -15.478 -9.799 -9.088 1.00 76.44 202 PRO A C 1
ATOM 1565 O O . PRO A 1 202 ? -14.256 -9.910 -9.234 1.00 76.44 202 PRO A O 1
ATOM 1568 N N . ASP A 1 203 ? -16.361 -10.086 -10.041 1.00 69.94 203 ASP A N 1
ATOM 1569 C CA . ASP A 1 203 ? -15.941 -10.548 -11.358 1.00 69.94 203 ASP A CA 1
ATOM 1570 C C . ASP A 1 203 ? -15.020 -9.520 -12.039 1.00 69.94 203 ASP A C 1
ATOM 1572 O O . ASP A 1 203 ? -15.193 -8.299 -11.907 1.00 69.94 203 ASP A O 1
ATOM 1576 N N . LYS A 1 204 ? -13.977 -10.020 -12.703 1.00 62.22 204 LYS A N 1
ATOM 1577 C CA . LYS A 1 204 ? -12.851 -9.207 -13.187 1.00 62.22 204 LYS A CA 1
ATOM 1578 C C . LYS A 1 204 ? -13.144 -8.505 -14.505 1.00 62.22 204 LYS A C 1
ATOM 1580 O O . LYS A 1 204 ? -12.318 -7.703 -14.929 1.00 62.22 204 LYS A O 1
ATOM 1585 N N . ASP A 1 205 ? -14.305 -8.733 -15.107 1.00 60.59 205 ASP A N 1
ATOM 1586 C CA . ASP A 1 205 ? -14.691 -8.169 -16.404 1.00 60.59 205 ASP A CA 1
ATOM 1587 C C . ASP A 1 205 ? -14.510 -6.644 -16.474 1.00 60.59 205 ASP A C 1
ATOM 1589 O O . ASP A 1 205 ? -14.035 -6.115 -17.479 1.00 60.59 205 ASP A O 1
ATOM 1593 N N . CYS A 1 206 ? -14.750 -5.930 -15.367 1.00 60.38 206 CYS A N 1
ATOM 1594 C CA . CYS A 1 206 ? -14.558 -4.478 -15.285 1.00 60.38 206 CYS A CA 1
ATOM 1595 C C . CYS A 1 206 ? -13.091 -3.993 -15.225 1.00 60.38 206 CYS A C 1
ATOM 1597 O O . CYS A 1 206 ? -12.854 -2.787 -15.201 1.00 60.38 206 CYS A O 1
ATOM 1599 N N . LEU A 1 207 ? -12.112 -4.904 -15.168 1.00 64.25 207 LEU A N 1
ATOM 1600 C CA . LEU A 1 207 ? -10.671 -4.620 -15.054 1.00 64.25 207 LEU A CA 1
ATOM 1601 C C . LEU A 1 207 ? -9.879 -5.000 -16.315 1.00 64.25 207 LEU A C 1
ATOM 1603 O O . LEU A 1 207 ? -8.649 -4.921 -16.310 1.00 64.25 207 LEU A O 1
ATOM 1607 N N . HIS A 1 208 ? -10.560 -5.427 -17.378 1.00 69.69 208 HIS A N 1
ATOM 1608 C CA . HIS A 1 208 ? -9.932 -5.808 -18.638 1.00 69.69 208 HIS A CA 1
ATOM 1609 C C . HIS A 1 208 ? -10.002 -4.688 -19.682 1.00 69.69 208 HIS A C 1
ATOM 1611 O O . HIS A 1 208 ? -10.950 -3.901 -19.736 1.00 69.69 208 HIS A O 1
ATOM 1617 N N . LEU A 1 209 ? -8.967 -4.650 -20.520 1.00 83.38 209 LEU A N 1
ATOM 1618 C CA . LEU A 1 209 ? -8.857 -3.808 -21.702 1.00 83.38 209 LEU A CA 1
ATOM 1619 C C . LEU A 1 209 ? -8.711 -4.744 -22.902 1.00 83.38 209 LEU A C 1
ATOM 1621 O O . LEU A 1 209 ? -7.849 -5.626 -22.901 1.00 83.38 209 LEU A O 1
ATOM 1625 N N . ASN A 1 210 ? -9.570 -4.569 -23.898 1.00 86.12 210 ASN A N 1
ATOM 1626 C CA . ASN A 1 210 ? -9.544 -5.357 -25.119 1.00 86.12 210 ASN A CA 1
ATOM 1627 C C . ASN A 1 210 ? -8.663 -4.639 -26.140 1.00 86.12 210 ASN A C 1
ATOM 1629 O O . ASN A 1 210 ? -8.842 -3.444 -26.378 1.00 86.12 210 ASN A O 1
ATOM 1633 N N . ILE A 1 211 ? -7.713 -5.364 -26.734 1.00 91.69 211 ILE A N 1
ATOM 1634 C CA . ILE A 1 211 ? -6.852 -4.856 -27.805 1.00 91.69 211 ILE A CA 1
ATOM 1635 C C . ILE A 1 211 ? -7.035 -5.750 -29.021 1.00 91.69 211 ILE A C 1
ATOM 1637 O O . ILE A 1 211 ? -6.686 -6.930 -28.986 1.00 91.69 211 ILE A O 1
ATOM 1641 N N . TRP A 1 212 ? -7.525 -5.172 -30.110 1.00 93.25 212 TRP A N 1
ATOM 1642 C CA . TRP A 1 212 ? -7.498 -5.804 -31.421 1.00 93.25 212 TRP A CA 1
ATOM 1643 C C . TRP A 1 212 ? -6.403 -5.148 -32.248 1.00 93.25 212 TRP A C 1
ATOM 1645 O O . TRP A 1 212 ? -6.410 -3.935 -32.456 1.00 93.25 212 TRP A O 1
ATOM 1655 N N . THR A 1 213 ? -5.454 -5.951 -32.718 1.00 92.75 213 THR A N 1
ATOM 1656 C CA . THR A 1 213 ? -4.387 -5.493 -33.608 1.00 92.75 213 THR A CA 1
ATOM 1657 C C . THR A 1 213 ? -4.696 -5.882 -35.052 1.00 92.75 213 THR A C 1
ATOM 1659 O O . THR A 1 213 ? -5.318 -6.928 -35.277 1.00 92.75 213 THR A O 1
ATOM 1662 N N . PRO A 1 214 ? -4.237 -5.098 -36.042 1.00 91.69 214 PRO A N 1
ATOM 1663 C CA . PRO A 1 214 ? -4.356 -5.476 -37.445 1.00 91.69 214 PRO A CA 1
ATOM 1664 C C . PRO A 1 214 ? -3.737 -6.853 -37.718 1.00 91.69 214 PRO A C 1
ATOM 1666 O O . PRO A 1 214 ? -2.751 -7.225 -37.072 1.00 91.69 214 PRO A O 1
ATOM 1669 N N . PRO A 1 215 ? -4.286 -7.632 -38.666 1.00 90.06 215 PRO A N 1
ATOM 1670 C CA . PRO A 1 215 ? -3.696 -8.908 -39.044 1.00 90.06 215 PRO A CA 1
ATOM 1671 C C . PRO A 1 215 ? -2.315 -8.692 -39.673 1.00 90.06 215 PRO A C 1
ATOM 1673 O O . PRO A 1 215 ? -2.088 -7.697 -40.358 1.00 90.06 215 PRO A O 1
ATOM 1676 N N . ALA A 1 216 ? -1.414 -9.667 -39.518 1.00 86.12 216 ALA A N 1
ATOM 1677 C CA . ALA A 1 216 ? -0.035 -9.589 -40.018 1.00 86.12 216 ALA A CA 1
ATOM 1678 C C . ALA A 1 216 ? 0.072 -9.287 -41.530 1.00 86.12 216 ALA A C 1
ATOM 1680 O O . ALA A 1 216 ? 1.064 -8.725 -41.986 1.00 86.12 216 ALA A O 1
ATOM 1681 N N . SER A 1 217 ? -0.970 -9.596 -42.312 1.00 86.31 217 SER A N 1
ATOM 1682 C CA . SER A 1 217 ? -1.070 -9.244 -43.735 1.00 86.31 217 SER A CA 1
ATOM 1683 C C . SER A 1 217 ? -1.065 -7.734 -44.012 1.00 86.31 217 SER A C 1
ATOM 1685 O O . SER A 1 217 ? -0.887 -7.336 -45.158 1.00 86.31 217 SER A O 1
ATOM 1687 N N . LYS A 1 218 ? -1.282 -6.890 -42.995 1.00 83.88 218 LYS A N 1
ATOM 1688 C CA . LYS A 1 218 ? -1.213 -5.422 -43.081 1.00 83.88 218 LYS A CA 1
ATOM 1689 C C . LYS A 1 218 ? 0.203 -4.873 -42.841 1.00 83.88 218 LYS A C 1
ATOM 1691 O O . LYS A 1 218 ? 0.397 -3.664 -42.867 1.00 83.88 218 LYS A O 1
ATOM 1696 N N . GLY A 1 219 ? 1.196 -5.742 -42.634 1.00 83.62 219 GLY A N 1
ATOM 1697 C CA . GLY A 1 219 ? 2.571 -5.346 -42.332 1.00 83.62 219 GLY A CA 1
ATOM 1698 C C . GLY A 1 219 ? 2.770 -4.981 -40.859 1.00 83.62 219 GLY A C 1
ATOM 1699 O O . GLY A 1 219 ? 1.954 -5.324 -40.008 1.00 83.62 219 GLY A O 1
ATOM 1700 N N . ASN A 1 220 ? 3.873 -4.295 -40.551 1.00 79.75 220 ASN A N 1
ATOM 1701 C CA . ASN A 1 220 ? 4.313 -4.063 -39.167 1.00 79.75 220 ASN A CA 1
ATOM 1702 C C . ASN A 1 220 ? 4.010 -2.656 -38.622 1.00 79.75 220 ASN A C 1
ATOM 1704 O O . ASN A 1 220 ? 4.454 -2.331 -37.521 1.00 79.75 220 ASN A O 1
ATOM 1708 N N . GLY A 1 221 ? 3.230 -1.842 -39.345 1.00 74.25 221 GLY A N 1
ATOM 1709 C CA . GLY A 1 221 ? 2.860 -0.494 -38.902 1.00 74.25 221 GLY A CA 1
ATOM 1710 C C . GLY A 1 221 ? 4.064 0.448 -38.727 1.00 74.25 221 GLY A C 1
ATOM 1711 O O . GLY A 1 221 ? 5.200 0.063 -38.996 1.00 74.25 221 GLY A O 1
ATOM 1712 N N . PRO A 1 222 ? 3.844 1.711 -38.326 1.00 82.56 222 PRO A N 1
ATOM 1713 C CA . PRO A 1 222 ? 2.924 2.114 -37.264 1.00 82.56 222 PRO A CA 1
ATOM 1714 C C . PRO A 1 222 ? 1.458 2.166 -37.701 1.00 82.56 222 PRO A C 1
ATOM 1716 O O . PRO A 1 222 ? 1.143 2.653 -38.780 1.00 82.56 222 PRO A O 1
ATOM 1719 N N . PHE A 1 223 ? 0.567 1.687 -36.832 1.00 91.81 223 PHE A N 1
ATOM 1720 C CA . PHE A 1 223 ? -0.881 1.740 -37.035 1.00 91.81 223 PHE A CA 1
ATOM 1721 C C . PHE A 1 223 ? -1.513 2.824 -36.150 1.00 91.81 223 PHE A C 1
ATOM 1723 O O . PHE A 1 223 ? -1.071 2.998 -35.008 1.00 91.81 223 PHE A O 1
ATOM 1730 N N . PRO A 1 224 ? -2.552 3.535 -36.625 1.00 92.62 224 PRO A N 1
ATOM 1731 C CA . PRO A 1 224 ? -3.341 4.425 -35.779 1.00 92.62 224 PRO A CA 1
ATOM 1732 C C . PRO A 1 224 ? -4.009 3.649 -34.634 1.00 92.62 224 PRO A C 1
ATOM 1734 O O . PRO A 1 224 ? -4.345 2.473 -34.783 1.00 92.62 224 PRO A O 1
ATOM 1737 N N . ILE A 1 225 ? -4.218 4.317 -33.494 1.00 93.69 225 ILE A N 1
ATOM 1738 C CA . ILE A 1 225 ? -4.906 3.752 -32.325 1.00 93.69 225 ILE A CA 1
ATOM 1739 C C . ILE A 1 225 ? -6.289 4.391 -32.208 1.00 93.69 225 ILE A C 1
ATOM 1741 O O . ILE A 1 225 ? -6.402 5.608 -32.066 1.00 93.69 225 ILE A O 1
ATOM 1745 N N . PHE A 1 226 ? -7.334 3.567 -32.220 1.00 92.31 226 PHE A N 1
ATOM 1746 C CA . PHE A 1 226 ? -8.701 3.972 -31.915 1.00 92.31 226 PHE A CA 1
ATOM 1747 C C . PHE A 1 226 ? -9.049 3.552 -30.487 1.00 92.31 226 PHE A C 1
ATOM 1749 O O . PHE A 1 226 ? -9.140 2.361 -30.191 1.00 92.31 226 PHE A O 1
ATOM 1756 N N . PHE A 1 227 ? -9.228 4.532 -29.602 1.00 92.06 227 PHE A N 1
ATOM 1757 C CA . PHE A 1 227 ? -9.575 4.306 -28.202 1.00 92.06 227 PHE A CA 1
ATOM 1758 C C . PHE A 1 227 ? -11.063 4.569 -27.977 1.00 92.06 227 PHE A C 1
ATOM 1760 O O . PHE A 1 227 ? -11.549 5.668 -28.247 1.00 92.06 227 PHE A O 1
ATOM 1767 N N . TRP A 1 228 ? -11.780 3.570 -27.469 1.00 87.94 228 TRP A N 1
ATOM 1768 C CA . TRP A 1 228 ? -13.229 3.606 -27.311 1.00 87.94 228 TRP A CA 1
ATOM 1769 C C . TRP A 1 228 ? -13.660 3.339 -25.869 1.00 87.94 228 TRP A C 1
ATOM 1771 O O . TRP A 1 228 ? -13.237 2.370 -25.235 1.00 87.94 228 TRP A O 1
ATOM 1781 N N . ILE A 1 229 ? -14.554 4.193 -25.374 1.00 88.81 229 ILE A N 1
ATOM 1782 C CA . ILE A 1 229 ? -15.197 4.071 -24.066 1.00 88.81 229 ILE A CA 1
ATOM 1783 C C . ILE A 1 229 ? -16.687 3.868 -24.326 1.00 88.81 229 ILE A C 1
ATOM 1785 O O . ILE A 1 229 ? -17.315 4.696 -24.987 1.00 88.81 229 ILE A O 1
ATOM 1789 N N . HIS A 1 230 ? -17.251 2.766 -23.832 1.00 86.25 230 HIS A N 1
ATOM 1790 C CA . HIS A 1 230 ? -18.672 2.493 -24.021 1.00 86.25 230 HIS A CA 1
ATOM 1791 C C . HIS A 1 230 ? -19.544 3.546 -23.322 1.00 86.25 230 HIS A C 1
ATOM 1793 O O . HIS A 1 230 ? -19.188 4.084 -22.269 1.00 86.25 230 HIS A O 1
ATOM 1799 N N . GLY A 1 231 ? -20.703 3.820 -23.924 1.00 84.19 231 GLY A N 1
ATOM 1800 C CA . GLY A 1 231 ? -21.719 4.703 -23.356 1.00 84.19 231 GLY A CA 1
ATOM 1801 C C . GLY A 1 231 ? -22.471 4.051 -22.191 1.00 84.19 231 GLY A C 1
ATOM 1802 O O . GLY A 1 231 ? -21.949 3.171 -21.514 1.00 84.19 231 GLY A O 1
ATOM 1803 N N . GLY A 1 232 ? -23.718 4.479 -21.972 1.00 81.81 232 GLY A N 1
ATOM 1804 C CA . GLY A 1 232 ? -24.574 3.944 -20.901 1.00 81.81 232 GLY A CA 1
ATOM 1805 C C . GLY A 1 232 ? -24.617 4.800 -19.632 1.00 81.81 232 GLY A C 1
ATOM 1806 O O . GLY A 1 232 ? -25.051 4.332 -18.578 1.00 81.81 232 GLY A O 1
ATOM 1807 N N . GLY A 1 233 ? -24.188 6.065 -19.737 1.00 82.06 233 GLY A N 1
ATOM 1808 C CA . GLY A 1 233 ? -24.421 7.105 -18.730 1.00 82.06 233 GLY A CA 1
ATOM 1809 C C . GLY A 1 233 ? -23.800 6.819 -17.365 1.00 82.06 233 GLY A C 1
ATOM 1810 O O . GLY A 1 233 ? -24.372 7.229 -16.363 1.00 82.06 233 GLY A O 1
ATOM 1811 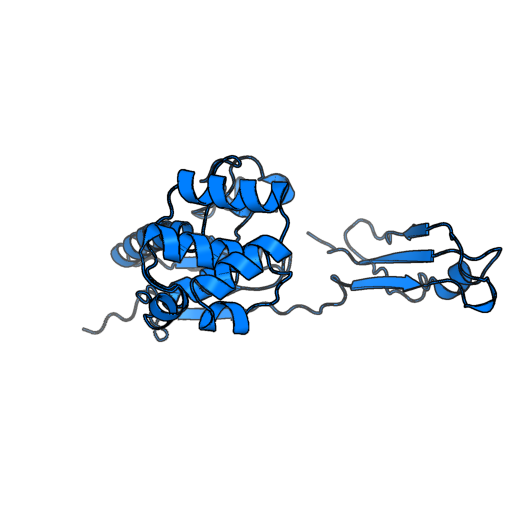N N . TRP A 1 234 ? -22.679 6.092 -17.321 1.00 73.56 234 TRP A N 1
ATOM 1812 C CA . TRP A 1 234 ? -22.032 5.607 -16.091 1.00 73.56 234 TRP A CA 1
ATOM 1813 C C . TRP A 1 234 ? -22.844 4.590 -15.282 1.00 73.56 234 TRP A C 1
ATOM 1815 O O . TRP A 1 234 ? -22.413 4.205 -14.202 1.00 73.56 234 TRP A O 1
ATOM 1825 N N . LEU A 1 235 ? -23.987 4.123 -15.787 1.00 71.12 235 LEU A N 1
ATOM 1826 C CA . LEU A 1 235 ? -24.887 3.215 -15.069 1.00 71.12 235 LEU A CA 1
ATOM 1827 C C . LEU A 1 235 ? -24.915 1.809 -15.671 1.00 71.12 235 LEU A C 1
ATOM 1829 O O . LEU A 1 235 ? -25.167 0.841 -14.960 1.00 71.12 235 LEU A O 1
ATOM 1833 N N . THR A 1 236 ? -24.682 1.693 -16.978 1.00 73.81 236 THR A N 1
ATOM 1834 C CA . THR A 1 236 ? -24.816 0.442 -17.740 1.00 73.81 236 THR A CA 1
ATOM 1835 C C . THR A 1 236 ? -23.764 0.357 -18.849 1.00 73.81 236 THR A C 1
ATOM 1837 O O . THR A 1 236 ? -23.151 1.366 -19.195 1.00 73.81 236 THR A O 1
ATOM 1840 N N . GLY A 1 237 ? -23.554 -0.843 -19.394 1.00 82.75 237 GLY A N 1
ATOM 1841 C CA . GLY A 1 237 ? -22.672 -1.095 -20.535 1.00 82.75 237 GLY A CA 1
ATOM 1842 C C . GLY A 1 237 ? -21.423 -1.918 -20.207 1.00 82.75 237 GLY A C 1
ATOM 1843 O O . GLY A 1 237 ? -21.068 -2.132 -19.049 1.00 82.75 237 GLY A O 1
ATOM 1844 N N . SER A 1 238 ? -20.734 -2.376 -21.246 1.00 83.88 238 SER A N 1
ATOM 1845 C CA . SER A 1 238 ? -19.401 -2.973 -21.143 1.00 83.88 238 SER A CA 1
ATOM 1846 C C . SER A 1 238 ? -18.647 -2.802 -22.458 1.00 83.88 238 SER A C 1
ATOM 1848 O O . SER A 1 238 ? -19.222 -2.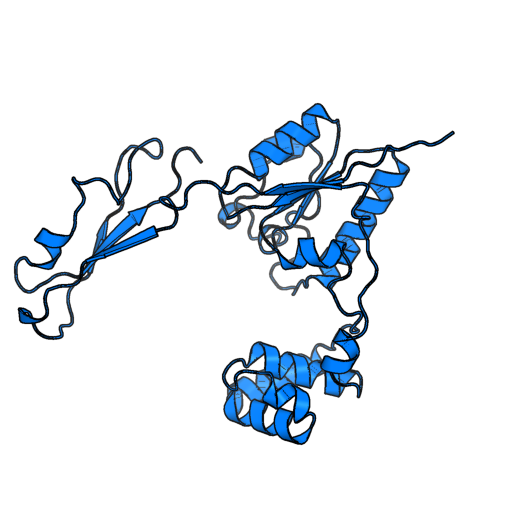945 -23.530 1.00 83.88 238 SER A O 1
ATOM 1850 N N . GLY A 1 239 ? -17.337 -2.563 -22.399 1.00 82.25 239 GLY A N 1
ATOM 1851 C CA . GLY A 1 239 ? -16.436 -2.586 -23.553 1.00 82.25 239 GLY A CA 1
ATOM 1852 C C . GLY A 1 239 ? -16.254 -3.980 -24.164 1.00 82.25 239 GLY A C 1
ATOM 1853 O O . GLY A 1 239 ? -15.618 -4.093 -25.213 1.00 82.25 239 GLY A O 1
ATOM 1854 N N . SER A 1 240 ? -16.807 -5.016 -23.525 1.00 82.94 240 SER A N 1
ATOM 1855 C CA . SER A 1 240 ? -16.838 -6.401 -24.001 1.00 82.94 240 SER A CA 1
ATOM 1856 C C . SER A 1 240 ? -18.177 -6.791 -24.643 1.00 82.94 240 SER A C 1
ATOM 1858 O O . SER A 1 240 ? -18.348 -7.950 -25.018 1.00 82.94 240 SER A O 1
ATOM 1860 N N . GLU A 1 241 ? -19.143 -5.872 -24.775 1.00 84.06 241 GLU A N 1
ATOM 1861 C CA . GLU A 1 241 ? -20.388 -6.185 -25.481 1.00 84.06 241 GLU A CA 1
ATOM 1862 C C . GLU A 1 241 ? -20.124 -6.521 -26.958 1.00 84.06 241 GLU A C 1
ATOM 1864 O O . GLU A 1 241 ? -19.288 -5.870 -27.589 1.00 84.06 241 GLU A O 1
ATOM 1869 N N . PRO A 1 242 ? -20.871 -7.471 -27.558 1.00 84.56 242 PRO A N 1
ATOM 1870 C CA . PRO A 1 242 ? -20.668 -7.874 -28.952 1.00 84.56 242 PRO A CA 1
ATOM 1871 C C . PRO A 1 242 ? -20.728 -6.715 -29.954 1.00 84.56 242 PRO A C 1
ATOM 1873 O O . PRO A 1 242 ? -20.062 -6.751 -30.986 1.00 84.56 242 PRO A O 1
ATOM 1876 N N . MET A 1 243 ? -21.499 -5.666 -29.649 1.00 84.00 243 MET A N 1
ATOM 1877 C CA . MET A 1 243 ? -21.589 -4.474 -30.495 1.00 84.00 243 MET A CA 1
ATOM 1878 C C . MET A 1 243 ? -20.291 -3.651 -30.552 1.00 84.00 243 MET A C 1
ATOM 1880 O O . MET A 1 243 ? -20.143 -2.821 -31.447 1.00 84.00 243 MET A O 1
ATOM 1884 N N . TYR A 1 244 ? -19.360 -3.875 -29.621 1.00 85.56 244 TYR A N 1
ATOM 1885 C CA . TYR A 1 244 ? -18.058 -3.212 -29.549 1.00 85.56 244 TYR A CA 1
ATOM 1886 C C . TYR A 1 244 ? -16.892 -4.131 -29.946 1.00 85.56 244 TYR A C 1
ATOM 1888 O O . TYR A 1 244 ? -15.743 -3.809 -29.646 1.00 85.56 244 TYR A O 1
ATOM 1896 N N . ASP A 1 245 ? -17.151 -5.254 -30.629 1.00 88.44 245 ASP A N 1
ATOM 1897 C CA . ASP A 1 245 ? -16.083 -6.102 -31.170 1.00 88.44 245 ASP A CA 1
ATOM 1898 C C . ASP A 1 245 ? -15.241 -5.329 -32.205 1.00 88.44 245 ASP A C 1
ATOM 1900 O O . ASP A 1 245 ? -15.648 -5.089 -33.347 1.00 88.44 245 ASP A O 1
ATOM 1904 N N . GLY A 1 246 ? -14.031 -4.945 -31.794 1.00 89.50 246 GLY A N 1
ATOM 1905 C CA . GLY A 1 246 ? -13.095 -4.159 -32.590 1.00 89.50 246 GLY A CA 1
ATOM 1906 C C . GLY A 1 246 ? -12.427 -4.924 -33.733 1.00 89.50 246 GLY A C 1
ATOM 1907 O O . GLY A 1 246 ? -11.702 -4.311 -34.518 1.00 89.50 246 GLY A O 1
ATOM 1908 N N . LYS A 1 247 ? -12.651 -6.238 -33.876 1.00 91.31 247 LYS A N 1
ATOM 1909 C CA . LYS A 1 247 ? -11.946 -7.081 -34.856 1.00 91.31 247 LYS A CA 1
ATOM 1910 C C . LYS A 1 247 ? -12.120 -6.601 -36.294 1.00 91.31 247 LYS A C 1
ATOM 1912 O O . LYS A 1 247 ? -11.160 -6.608 -37.064 1.00 91.31 247 LYS A O 1
ATOM 1917 N N . ARG A 1 248 ? -13.333 -6.175 -36.656 1.00 87.94 248 ARG A N 1
ATOM 1918 C CA . ARG A 1 248 ? -13.626 -5.676 -38.004 1.00 87.94 248 ARG A CA 1
ATOM 1919 C C . ARG A 1 248 ? -12.879 -4.372 -38.274 1.00 87.94 248 ARG A C 1
ATOM 1921 O O . ARG A 1 248 ? -12.110 -4.318 -39.229 1.00 87.94 248 ARG A O 1
ATOM 1928 N N . LEU A 1 249 ? -13.021 -3.392 -37.384 1.00 89.25 249 LEU A N 1
ATOM 1929 C CA . LEU A 1 249 ? -12.315 -2.108 -37.444 1.00 89.25 249 LEU A CA 1
ATOM 1930 C C . LEU A 1 249 ? -10.791 -2.281 -37.500 1.00 89.25 249 LEU A C 1
ATOM 1932 O O . LEU A 1 249 ? -10.128 -1.610 -38.282 1.00 89.25 249 LEU A O 1
ATOM 1936 N N . ALA A 1 250 ? -10.235 -3.227 -36.739 1.00 91.81 250 ALA A N 1
ATOM 1937 C CA . ALA A 1 250 ? -8.800 -3.494 -36.757 1.00 91.81 250 ALA A CA 1
ATOM 1938 C C . ALA A 1 250 ? -8.297 -4.036 -38.109 1.00 91.81 250 ALA A C 1
ATOM 1940 O O . ALA A 1 250 ? -7.138 -3.834 -38.472 1.00 91.81 250 ALA A O 1
ATOM 1941 N N . SER A 1 251 ? -9.166 -4.716 -38.863 1.00 88.25 251 SER A N 1
ATOM 1942 C CA . SER A 1 251 ? -8.851 -5.315 -40.167 1.00 88.25 251 SER A CA 1
ATOM 1943 C C . SER A 1 251 ? -9.159 -4.425 -41.380 1.00 88.25 251 SER A C 1
ATOM 1945 O O . SER A 1 251 ? -8.668 -4.706 -42.480 1.00 88.25 251 SER A O 1
ATOM 1947 N N . GLU A 1 252 ? -9.957 -3.371 -41.198 1.00 86.12 252 GLU A N 1
ATOM 1948 C CA . GLU A 1 252 ? -10.371 -2.448 -42.258 1.00 86.12 252 GLU A CA 1
ATOM 1949 C C . GLU A 1 252 ? -9.250 -1.466 -42.655 1.00 86.12 252 GLU A C 1
ATOM 1951 O O . GLU A 1 252 ? -8.319 -1.198 -41.894 1.00 86.12 252 GLU A O 1
ATOM 1956 N N . GLY A 1 253 ? -9.327 -0.942 -43.885 1.00 83.06 253 GLY A N 1
ATOM 1957 C CA . GLY A 1 253 ? -8.376 0.047 -44.412 1.00 83.06 253 GLY A CA 1
ATOM 1958 C C . GLY A 1 253 ? -6.918 -0.418 -44.352 1.00 83.06 253 GLY A C 1
ATOM 1959 O O . GLY A 1 253 ? -6.619 -1.576 -44.647 1.00 83.06 253 GLY A O 1
ATOM 1960 N N . ASP A 1 254 ? -6.018 0.469 -43.935 1.00 83.25 254 ASP A N 1
ATOM 1961 C CA . ASP A 1 254 ? -4.585 0.181 -43.760 1.00 83.25 254 ASP A CA 1
ATOM 1962 C C . ASP A 1 254 ? -4.256 -0.473 -42.399 1.00 83.25 254 ASP A C 1
ATOM 1964 O O . ASP A 1 254 ? -3.093 -0.716 -42.090 1.00 83.25 254 ASP A O 1
ATOM 1968 N N . GLY A 1 255 ? -5.277 -0.827 -41.607 1.00 86.50 255 GLY A N 1
ATOM 1969 C CA . GLY A 1 255 ? -5.146 -1.400 -40.266 1.00 86.50 255 GLY A CA 1
ATOM 1970 C C . GLY A 1 255 ? -5.208 -0.346 -39.156 1.00 86.50 255 GLY A C 1
ATOM 1971 O O . GLY A 1 255 ? -4.640 0.735 -39.265 1.00 86.50 255 GLY A O 1
ATOM 1972 N N . THR A 1 256 ? -5.908 -0.664 -38.066 1.00 92.75 256 THR A N 1
ATOM 1973 C CA . THR A 1 256 ? -6.026 0.164 -36.850 1.00 92.75 256 THR A CA 1
ATOM 1974 C C . THR A 1 256 ? -5.860 -0.706 -35.603 1.00 92.75 256 THR A C 1
ATOM 1976 O O . THR A 1 256 ? -6.365 -1.825 -35.555 1.00 92.75 256 THR A O 1
ATOM 1979 N N . ILE A 1 257 ? -5.176 -0.217 -34.569 1.00 93.00 257 ILE A N 1
ATOM 1980 C CA . ILE A 1 257 ? -5.213 -0.844 -33.241 1.00 93.00 257 ILE A CA 1
ATOM 1981 C C . ILE A 1 257 ? -6.466 -0.336 -32.533 1.00 93.00 257 ILE A C 1
ATOM 1983 O O . ILE A 1 257 ? -6.571 0.853 -32.238 1.00 93.00 257 ILE A O 1
ATOM 1987 N N . VAL A 1 258 ? -7.417 -1.221 -32.257 1.00 93.62 258 VAL A N 1
ATOM 1988 C CA . VAL A 1 258 ? -8.643 -0.868 -31.535 1.00 93.62 258 VAL A CA 1
ATOM 1989 C C . VAL A 1 258 ? -8.467 -1.229 -30.072 1.00 93.62 258 VAL A C 1
ATOM 1991 O O . VAL A 1 258 ? -8.121 -2.364 -29.747 1.00 93.62 258 VAL A O 1
ATOM 1994 N N . VAL A 1 259 ? -8.718 -0.262 -29.198 1.00 92.75 259 VAL A N 1
ATOM 1995 C CA . VAL A 1 259 ? -8.672 -0.426 -27.750 1.00 92.75 259 VAL A CA 1
ATOM 1996 C C . VAL A 1 259 ? -10.044 -0.098 -27.180 1.00 92.75 259 VAL A C 1
ATOM 1998 O O . VAL A 1 259 ? -10.489 1.043 -27.293 1.00 92.75 259 VAL A O 1
ATOM 2001 N N . SER A 1 260 ? -10.703 -1.071 -26.550 1.00 91.00 260 SER A N 1
ATOM 2002 C CA . SER A 1 260 ? -11.890 -0.813 -25.727 1.00 91.00 260 SER A CA 1
ATOM 2003 C C . SER A 1 260 ? -11.589 -1.090 -24.262 1.00 91.00 260 SER A C 1
ATOM 2005 O O . SER A 1 260 ? -10.849 -2.016 -23.922 1.00 91.00 260 SER A O 1
ATOM 2007 N N . ILE A 1 261 ? -12.148 -0.264 -23.383 1.00 87.31 261 ILE A N 1
ATOM 2008 C CA . ILE A 1 261 ? -11.975 -0.416 -21.939 1.00 87.31 261 ILE A CA 1
ATOM 2009 C C . ILE A 1 261 ? -13.296 -0.757 -21.278 1.00 87.31 261 ILE A C 1
ATOM 2011 O O . ILE A 1 261 ? -14.353 -0.272 -21.686 1.00 87.31 261 ILE A O 1
ATOM 2015 N N . ASN A 1 262 ? -13.217 -1.541 -20.210 1.00 81.00 262 ASN A N 1
ATOM 2016 C CA . ASN A 1 262 ? -14.245 -1.523 -19.190 1.00 81.00 262 ASN A CA 1
ATOM 2017 C C . ASN A 1 262 ? -13.864 -0.521 -18.099 1.00 81.00 262 ASN A C 1
ATOM 2019 O O . ASN A 1 262 ? -12.690 -0.314 -17.787 1.00 81.00 262 ASN A O 1
ATOM 2023 N N . TYR A 1 263 ? -14.879 0.096 -17.513 1.00 76.62 263 TYR A N 1
ATOM 2024 C CA . TYR A 1 263 ? -14.758 0.909 -16.313 1.00 76.62 263 TYR A CA 1
ATOM 2025 C C . TYR A 1 263 ? -15.895 0.548 -15.359 1.00 76.62 263 TYR A C 1
ATOM 2027 O O . TYR A 1 263 ? -16.867 -0.109 -15.733 1.00 76.62 263 TYR A O 1
ATOM 2035 N N . ARG A 1 264 ? -15.756 0.919 -14.086 1.00 71.25 264 ARG A N 1
ATOM 2036 C CA . ARG A 1 264 ? -16.794 0.642 -13.090 1.00 71.25 264 ARG A CA 1
ATOM 2037 C C . ARG A 1 264 ? -17.981 1.573 -13.296 1.00 71.25 264 ARG A C 1
ATOM 2039 O O . ARG A 1 264 ? -17.810 2.785 -13.374 1.00 71.25 264 ARG A O 1
ATOM 2046 N N . LEU A 1 265 ? -19.164 0.978 -13.338 1.00 68.00 265 LEU A N 1
ATOM 2047 C CA . LEU A 1 265 ? -20.446 1.657 -13.465 1.00 68.00 265 LEU A CA 1
ATOM 2048 C C . LEU A 1 265 ? -21.112 1.778 -12.091 1.00 68.00 265 LEU A C 1
ATOM 2050 O O . LEU A 1 265 ? -20.969 0.883 -11.257 1.00 68.00 265 LEU A O 1
ATOM 2054 N N . GLY A 1 266 ? -21.831 2.874 -11.858 1.00 57.34 266 GLY A N 1
ATOM 2055 C CA . GLY A 1 266 ? -22.551 3.143 -10.613 1.00 57.34 266 GLY A CA 1
ATOM 2056 C C . GLY A 1 266 ? -21.652 3.445 -9.410 1.00 57.34 266 GLY A C 1
ATOM 2057 O O . GLY A 1 266 ? -22.051 3.149 -8.284 1.00 57.34 266 GLY A O 1
ATOM 2058 N N . ALA A 1 267 ? -20.440 3.959 -9.654 1.00 53.16 267 ALA A N 1
ATOM 2059 C CA . ALA A 1 267 ? -19.538 4.459 -8.616 1.00 53.16 267 ALA A CA 1
ATOM 2060 C C . ALA A 1 267 ? -19.916 5.878 -8.178 1.00 53.16 267 ALA A C 1
ATOM 2062 O O . ALA A 1 267 ? -20.293 6.679 -9.065 1.00 53.16 267 ALA A O 1
#

Solvent-accessible surface area (backbone atoms only — not comparable to full-atom values): 15214 Å² total; per-residue (Å²): 132,91,81,88,66,58,48,39,35,39,37,37,32,59,92,85,55,52,57,67,64,52,47,52,57,49,22,59,75,60,70,22,34,37,36,54,36,35,86,59,39,24,24,46,86,40,50,73,91,47,68,50,80,50,75,68,52,48,74,71,36,56,69,39,59,59,43,74,39,55,76,91,55,89,81,50,58,65,58,48,46,56,59,46,48,56,52,49,56,53,31,55,76,68,63,34,35,40,35,39,37,33,60,37,61,64,48,61,43,35,37,62,11,68,43,42,83,69,75,89,73,56,70,64,56,51,51,50,52,53,47,48,39,74,77,61,31,41,67,50,54,39,54,55,35,41,73,76,39,49,73,62,38,74,76,48,63,60,80,43,43,67,63,51,47,51,40,50,41,40,27,72,74,67,75,43,57,54,69,62,46,59,73,43,67,28,73,61,74,52,60,81,89,44,49,49,81,44,73,45,78,67,82,62,73,49,76,45,69,49,76,28,65,42,53,74,92,61,57,87,64,94,58,57,74,48,80,47,75,59,64,52,88,58,64,46,80,52,32,81,39,80,93,56,61,37,62,62,63,3,58,40,88,83,31,23,32,25,34,28,35,34,65,81,56,73,121

Sequence (267 aa):
MNKVNNRTILIAGPTGSGKSNLAIKIAQKCKGIIINADSMQIYKQLSIVTARPSIEDEANTPHFLYGNVDANKRYSAGDWLESAKDIITFTEKLDLVTVIVGGTGLYFDSLFGSLSNIPGISDKIRKKWLGIKNDMGSSYLYQQLLQLDPAVAASLNPNDSNRIIRALEVFEETGISIQEWRRSSGDKVISSHNSVRIFLNPDKDCLHLNIWTPPASKGNGPFPIFFWIHGGGWLTGSGSEPMYDGKRLASEGDGTIVVSINYRLGA

Radius of gyration: 23.84 Å; Cα contacts (8 Å, |Δi|>4): 427; chains: 1; bounding box: 55×32×78 Å

Mean predicted aligned error: 11.08 Å